Protein AF-A0A0B8PL21-F1 (afdb_monomer_lite)

Foldseek 3Di:
DKQWAKEFEQEAELDFLPDPLQFWWKWKWWAQAPVPGIDIDIDTHRPRDMDGTDIDDDVRQPPDQKTKTKGFGPSDDPDGPAIDIDIDGDPPSPFHKYKYWHFYPVDPPRVPRIDIAIDGDDDPDQDPQKAKEKEAAQDQFWKKKWKDQVNHTDPVQIDTGQHHRHIDDIRIHGLVGPGIWIWMQTPVRDIATEDDPCSNPSVQRYWYWYWHWRQDPNDIDTHIYIDGD

Radius of gyration: 18.49 Å; chains: 1; bounding box: 48×42×46 Å

Organism: NCBI:txid1481914

Sequence (229 aa):
MEVRYQVYNFVYQGTPVDDSSYSPLALTVSYQSPTMGKRTNRTYLPDYLYAKDGVISHAEVKDLSSVDYEVAFDIERDKPIHSGKTQVRFVNRKVSPLIFLVGDTTRIDAENSFNFFAVAKPDTTVVEGMNRFYFINTTEGNVGLEVAYSEVVQGNLTQSGVKPESLSKVLEVDRSQSEVEIRVKDSAGDTHTCNVGGIKDPSKSVWLLALVQKLESLQTVTRCQGYPL

Structure (mmCIF, N/CA/C/O backbone):
data_AF-A0A0B8PL21-F1
#
_entry.id   AF-A0A0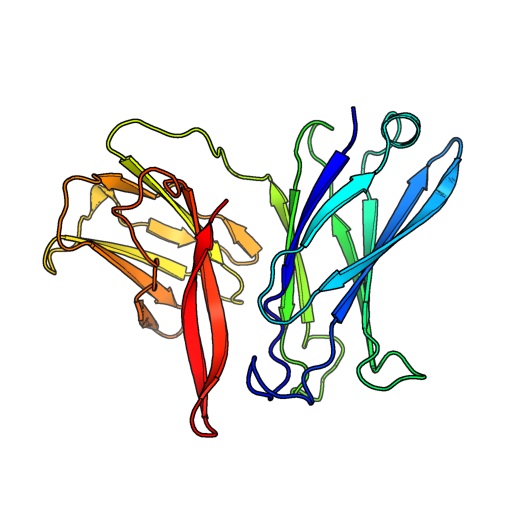B8PL21-F1
#
loop_
_atom_site.group_PDB
_atom_site.id
_atom_site.type_symbol
_atom_site.label_atom_id
_atom_site.label_alt_id
_atom_site.label_comp_id
_atom_site.label_asym_id
_atom_site.label_entity_id
_atom_site.label_seq_id
_atom_site.pdbx_PDB_ins_code
_atom_site.Cartn_x
_atom_site.Cartn_y
_atom_site.Cartn_z
_atom_site.occupancy
_atom_site.B_iso_or_equiv
_atom_site.auth_seq_id
_atom_site.auth_comp_id
_atom_site.auth_asym_id
_atom_site.auth_atom_id
_atom_site.pdbx_PDB_model_num
ATOM 1 N N . MET A 1 1 ? 24.194 14.076 2.837 1.00 50.53 1 MET A N 1
ATOM 2 C CA . MET A 1 1 ? 22.743 13.820 2.765 1.00 50.53 1 MET A CA 1
ATOM 3 C C . MET A 1 1 ? 22.446 12.781 1.690 1.00 50.53 1 MET A C 1
ATOM 5 O O . MET A 1 1 ? 22.473 13.080 0.503 1.00 50.53 1 MET A O 1
ATOM 9 N N . GLU A 1 2 ? 22.250 11.544 2.122 1.00 53.81 2 GLU A N 1
ATOM 10 C CA . GLU A 1 2 ? 21.768 10.444 1.281 1.00 53.81 2 GLU A CA 1
ATOM 11 C C . GLU A 1 2 ? 20.267 10.621 1.027 1.00 53.81 2 GLU A C 1
ATOM 13 O O . GLU A 1 2 ? 19.543 11.041 1.933 1.00 53.81 2 GLU A O 1
ATOM 18 N N . VAL A 1 3 ? 19.798 10.300 -0.179 1.00 57.09 3 VAL A N 1
ATOM 19 C CA . VAL A 1 3 ? 18.365 10.128 -0.444 1.00 57.09 3 VAL A CA 1
ATOM 20 C C . VAL A 1 3 ? 18.058 8.654 -0.248 1.00 57.09 3 VAL A C 1
ATOM 22 O O . VAL A 1 3 ? 18.590 7.799 -0.957 1.00 57.09 3 VAL A O 1
ATOM 25 N N . ARG A 1 4 ? 17.223 8.369 0.748 1.00 68.88 4 ARG A N 1
ATOM 26 C CA . ARG A 1 4 ? 16.731 7.023 1.037 1.00 68.88 4 ARG A CA 1
ATOM 27 C C . ARG A 1 4 ? 15.346 6.879 0.444 1.00 68.88 4 ARG A C 1
ATOM 29 O O . ARG A 1 4 ? 14.552 7.813 0.515 1.00 68.88 4 ARG A O 1
ATOM 36 N N . TYR A 1 5 ? 15.046 5.721 -0.113 1.00 70.88 5 TYR A N 1
ATOM 37 C CA . TYR A 1 5 ? 13.692 5.384 -0.530 1.00 70.88 5 TYR A CA 1
ATOM 38 C C . TYR A 1 5 ? 13.287 4.035 0.046 1.00 70.88 5 TYR A C 1
ATOM 40 O O . TYR A 1 5 ? 14.124 3.195 0.384 1.00 70.88 5 TYR A O 1
ATOM 48 N N . GLN A 1 6 ? 11.979 3.867 0.175 1.00 77.38 6 GLN A N 1
ATOM 49 C CA . GLN A 1 6 ? 11.343 2.661 0.677 1.00 77.38 6 GLN A CA 1
ATOM 50 C C . GLN A 1 6 ? 10.384 2.159 -0.393 1.00 77.38 6 GLN A C 1
ATOM 52 O O . GLN A 1 6 ? 9.591 2.938 -0.918 1.00 77.38 6 GLN A O 1
ATOM 57 N N . VAL A 1 7 ? 10.477 0.873 -0.721 1.00 77.31 7 VAL A N 1
ATOM 58 C CA . VAL A 1 7 ? 9.679 0.266 -1.790 1.00 77.31 7 VAL A CA 1
ATOM 59 C C . VAL A 1 7 ? 8.695 -0.726 -1.200 1.00 77.31 7 VAL A C 1
ATOM 61 O O . VAL A 1 7 ? 9.083 -1.552 -0.375 1.00 77.31 7 VAL A O 1
ATOM 64 N N . TYR A 1 8 ? 7.452 -0.654 -1.658 1.00 81.19 8 TYR A N 1
ATOM 65 C CA . TYR A 1 8 ? 6.387 -1.603 -1.377 1.00 81.19 8 TYR A CA 1
ATOM 66 C C . TYR A 1 8 ? 6.027 -2.361 -2.650 1.00 81.19 8 TYR A C 1
ATOM 68 O O . TYR A 1 8 ? 5.665 -1.753 -3.658 1.00 81.19 8 TYR A O 1
ATOM 76 N N . ASN A 1 9 ? 6.137 -3.686 -2.587 1.00 80.44 9 ASN A N 1
ATOM 77 C CA . ASN A 1 9 ? 5.724 -4.583 -3.653 1.00 80.44 9 ASN A CA 1
ATOM 78 C C . ASN A 1 9 ? 4.303 -5.099 -3.379 1.00 80.44 9 ASN A C 1
ATOM 80 O O . ASN A 1 9 ? 4.095 -5.834 -2.419 1.00 80.44 9 ASN A O 1
ATOM 84 N N . PHE A 1 10 ? 3.344 -4.714 -4.214 1.00 82.56 10 PHE A N 1
ATOM 85 C CA . PHE A 1 10 ? 1.951 -5.171 -4.198 1.00 82.56 10 PHE A CA 1
ATOM 86 C C . PHE A 1 10 ? 1.568 -5.831 -5.527 1.00 82.56 10 PHE A C 1
ATOM 88 O O . PHE A 1 10 ? 0.418 -5.756 -5.957 1.00 82.56 10 PHE A O 1
ATOM 95 N N . VAL A 1 11 ? 2.543 -6.436 -6.202 1.00 79.75 11 VAL A N 1
ATOM 96 C CA . VAL A 1 11 ? 2.315 -7.169 -7.443 1.00 79.75 11 VAL A CA 1
ATOM 97 C C . VAL A 1 11 ? 1.807 -8.563 -7.126 1.00 79.75 11 VAL A C 1
ATOM 99 O O . VAL A 1 11 ? 2.492 -9.353 -6.483 1.00 79.75 11 VAL A O 1
ATOM 102 N N . TYR A 1 12 ? 0.623 -8.876 -7.629 1.00 80.88 12 TYR A N 1
ATOM 103 C CA . TYR A 1 12 ? 0.083 -10.219 -7.597 1.00 80.88 12 TYR A CA 1
ATOM 104 C C . TYR A 1 12 ? 0.706 -11.062 -8.714 1.00 80.88 12 TYR A C 1
ATOM 106 O O . TYR A 1 12 ? 0.685 -10.664 -9.877 1.00 80.88 12 TYR A O 1
ATOM 114 N N . GLN A 1 13 ? 1.270 -12.220 -8.357 1.00 77.94 13 GLN A N 1
ATOM 115 C CA . GLN A 1 13 ? 1.920 -13.126 -9.315 1.00 77.94 13 GLN A CA 1
ATOM 116 C C . GLN A 1 13 ? 1.110 -14.390 -9.640 1.00 77.94 13 GLN A C 1
ATOM 118 O O . GLN A 1 13 ? 1.593 -15.282 -10.331 1.00 77.94 13 GLN A O 1
ATOM 123 N N . GLY A 1 14 ? -0.115 -14.513 -9.120 1.00 78.75 14 GLY A N 1
ATOM 124 C CA . GLY A 1 14 ? -0.905 -15.735 -9.297 1.00 78.75 14 GLY A CA 1
ATOM 125 C C . GLY A 1 14 ? -0.442 -16.924 -8.453 1.00 78.75 14 GLY A C 1
ATOM 126 O O . GLY A 1 14 ? -0.963 -18.020 -8.633 1.00 78.75 14 GLY A O 1
ATOM 127 N N . THR A 1 15 ? 0.501 -16.732 -7.528 1.00 75.69 15 THR A N 1
ATOM 128 C CA . THR A 1 15 ? 1.034 -17.786 -6.653 1.00 75.69 15 THR A CA 1
ATOM 129 C C . THR A 1 15 ? 0.905 -17.396 -5.177 1.00 75.69 15 THR A C 1
ATOM 131 O O . THR A 1 15 ? 0.878 -16.202 -4.863 1.00 75.69 15 THR A O 1
ATOM 134 N N . PRO A 1 16 ? 0.814 -18.366 -4.250 1.00 71.12 16 PRO A N 1
ATOM 135 C CA . PRO A 1 16 ? 0.922 -18.096 -2.819 1.00 71.12 16 PRO A CA 1
ATOM 136 C C . PRO A 1 16 ? 2.278 -17.475 -2.443 1.00 71.12 16 PRO A C 1
ATOM 138 O O . PRO A 1 16 ? 3.292 -17.733 -3.090 1.00 71.12 16 PRO A O 1
ATOM 141 N N . VAL A 1 17 ? 2.287 -16.680 -1.370 1.00 60.16 17 VAL A N 1
ATOM 142 C CA . VAL A 1 17 ? 3.469 -15.940 -0.866 1.00 60.16 17 VAL A CA 1
ATOM 143 C C . VAL A 1 17 ? 4.588 -16.866 -0.397 1.00 60.16 17 VAL A C 1
ATOM 145 O O . VAL A 1 17 ? 5.770 -16.539 -0.456 1.00 60.16 17 VAL A O 1
ATOM 148 N N . ASP A 1 18 ? 4.197 -18.021 0.122 1.00 63.34 18 ASP A N 1
ATOM 149 C CA . ASP A 1 18 ? 5.056 -19.081 0.628 1.00 63.34 18 ASP A CA 1
ATOM 150 C C . ASP A 1 18 ? 5.400 -20.129 -0.440 1.00 63.34 18 ASP A C 1
ATOM 152 O O . ASP A 1 18 ? 6.109 -21.094 -0.144 1.00 63.34 18 ASP A O 1
ATOM 156 N N . ASP A 1 19 ? 4.940 -19.941 -1.681 1.00 66.19 19 ASP A N 1
ATOM 157 C CA . ASP A 1 19 ? 5.245 -20.856 -2.770 1.00 66.19 19 ASP A CA 1
ATOM 158 C C . ASP A 1 19 ? 6.687 -20.673 -3.256 1.00 66.19 19 ASP A C 1
ATOM 160 O O . ASP A 1 19 ? 7.157 -19.575 -3.556 1.00 66.19 19 ASP A O 1
ATOM 164 N N . SER A 1 20 ? 7.389 -21.795 -3.388 1.00 64.88 20 SER A N 1
ATOM 165 C CA . SER A 1 20 ? 8.734 -21.872 -3.956 1.00 64.88 20 SER A CA 1
ATOM 166 C C . SER A 1 20 ? 8.848 -21.347 -5.393 1.00 64.88 20 SER A C 1
ATOM 168 O O . SER A 1 20 ? 9.955 -21.023 -5.826 1.00 64.88 20 SER A O 1
ATOM 170 N N . SER A 1 21 ? 7.738 -21.271 -6.135 1.00 64.81 21 SER A N 1
ATOM 171 C CA . SER A 1 21 ? 7.692 -20.698 -7.480 1.00 64.81 21 SER A CA 1
ATOM 172 C C . SER A 1 21 ? 7.612 -19.171 -7.486 1.00 64.81 21 SER A C 1
ATOM 174 O O . SER A 1 21 ? 7.748 -18.575 -8.556 1.00 64.81 21 SER A O 1
ATOM 176 N N . TYR A 1 22 ? 7.387 -18.529 -6.333 1.00 66.56 22 TYR A N 1
ATOM 177 C CA . TYR A 1 22 ? 7.349 -17.076 -6.255 1.00 66.56 22 TYR A CA 1
ATOM 178 C C . TYR A 1 22 ? 8.729 -16.503 -6.601 1.00 66.56 22 TYR A C 1
ATOM 180 O O . TYR A 1 22 ? 9.713 -16.691 -5.877 1.00 66.56 22 TYR A O 1
ATOM 188 N N . SER A 1 23 ? 8.806 -15.775 -7.715 1.00 67.81 23 SER A N 1
ATOM 189 C CA . SER A 1 23 ? 10.058 -15.182 -8.179 1.00 67.81 23 SER A CA 1
ATOM 190 C C . SER A 1 23 ? 10.213 -13.762 -7.622 1.00 67.81 23 SER A C 1
ATOM 192 O O . SER A 1 23 ? 9.308 -12.935 -7.776 1.00 67.81 23 SER A O 1
ATOM 194 N N . PRO A 1 24 ? 11.346 -13.430 -6.968 1.00 67.75 24 PRO A N 1
ATOM 195 C CA . PRO A 1 24 ? 11.597 -12.075 -6.491 1.00 67.75 24 PRO A CA 1
ATOM 196 C C . PRO A 1 24 ? 11.558 -11.062 -7.635 1.00 67.75 24 PRO A C 1
ATOM 198 O O . PRO A 1 24 ? 12.187 -11.261 -8.674 1.00 67.75 24 PRO A O 1
ATOM 201 N N . LEU A 1 25 ? 10.886 -9.932 -7.420 1.00 70.94 25 LEU A N 1
ATOM 202 C CA . LEU A 1 25 ? 10.878 -8.850 -8.399 1.00 70.94 25 LEU A CA 1
ATOM 203 C C . LEU A 1 25 ? 12.142 -8.013 -8.250 1.00 70.94 25 LEU A C 1
ATOM 205 O O . LEU A 1 25 ? 12.554 -7.671 -7.142 1.00 70.94 25 LEU A O 1
ATOM 209 N N . ALA A 1 26 ? 12.761 -7.647 -9.366 1.00 68.94 26 ALA A N 1
ATOM 210 C CA . ALA A 1 26 ? 13.851 -6.688 -9.351 1.00 68.94 26 ALA A CA 1
ATOM 211 C C . ALA A 1 26 ? 13.302 -5.273 -9.565 1.00 68.94 26 ALA A C 1
ATOM 213 O O . ALA A 1 26 ? 12.624 -4.978 -10.545 1.00 68.94 26 ALA A O 1
ATOM 214 N N . LEU A 1 27 ? 13.637 -4.367 -8.656 1.00 69.12 27 LEU A N 1
ATOM 215 C CA . LEU A 1 27 ? 13.507 -2.940 -8.891 1.00 69.12 27 LEU A CA 1
ATOM 216 C C . LEU A 1 27 ? 14.856 -2.402 -9.340 1.00 69.12 27 LEU A C 1
ATOM 218 O O . LEU A 1 27 ? 15.854 -2.545 -8.631 1.00 69.12 27 LEU A O 1
ATOM 222 N N . THR A 1 28 ? 14.871 -1.727 -10.483 1.00 67.38 28 THR A N 1
ATOM 223 C CA . THR A 1 28 ? 16.021 -0.939 -10.904 1.00 67.38 28 THR A CA 1
ATOM 224 C C . THR A 1 28 ? 15.687 0.549 -10.767 1.00 67.38 28 THR A C 1
ATOM 226 O O . THR A 1 28 ? 14.613 1.033 -11.105 1.00 67.38 28 THR A O 1
ATOM 229 N N . VAL A 1 29 ? 16.602 1.316 -10.194 1.00 65.62 29 VAL A N 1
ATOM 230 C CA . VAL A 1 29 ? 16.463 2.763 -10.044 1.00 65.62 29 VAL A CA 1
ATOM 231 C C . VAL A 1 29 ? 17.605 3.395 -10.799 1.00 65.62 29 VAL A C 1
ATOM 233 O O . VAL A 1 29 ? 18.764 3.174 -10.452 1.00 65.62 29 VAL A O 1
ATOM 236 N N . SER A 1 30 ? 17.285 4.164 -11.837 1.00 63.62 30 SER A N 1
ATOM 237 C CA . SER A 1 30 ? 18.282 4.909 -12.594 1.00 63.62 30 SER A CA 1
ATOM 238 C C . SER A 1 30 ? 18.122 6.406 -12.356 1.00 63.62 30 SER A C 1
ATOM 240 O O . SER A 1 30 ? 17.021 6.904 -12.220 1.00 63.62 30 SER A O 1
ATOM 242 N N . TYR A 1 31 ? 19.202 7.172 -12.322 1.00 62.38 31 TYR A N 1
ATOM 243 C CA . TYR A 1 31 ? 19.104 8.633 -12.394 1.00 62.38 31 TYR A CA 1
ATOM 244 C C . TYR A 1 31 ? 20.242 9.192 -13.223 1.00 62.38 31 TYR A C 1
ATOM 246 O O . TYR A 1 31 ? 21.327 8.612 -13.303 1.00 62.38 31 TYR A O 1
ATOM 254 N N . GLN A 1 32 ? 19.982 10.343 -13.831 1.00 60.19 32 GLN A N 1
ATOM 255 C CA . GLN A 1 32 ? 20.966 11.088 -14.592 1.00 60.19 32 GLN A CA 1
ATOM 256 C C . GLN A 1 32 ? 21.470 12.261 -13.750 1.00 60.19 32 GLN A C 1
ATOM 258 O O . GLN A 1 32 ? 20.712 13.175 -13.437 1.00 60.19 32 GLN A O 1
ATOM 263 N N . SER A 1 33 ? 22.756 12.251 -13.402 1.00 56.81 33 SER A N 1
ATOM 264 C CA . SER A 1 33 ? 23.432 13.409 -12.813 1.00 56.81 33 SER A CA 1
ATOM 265 C C . SER A 1 33 ? 24.152 14.211 -13.910 1.00 56.81 33 SER A C 1
ATOM 267 O O . SER A 1 33 ? 24.860 13.604 -14.721 1.00 56.81 33 SER A O 1
ATOM 269 N N . PRO A 1 34 ? 24.049 15.555 -13.940 1.00 53.84 34 PRO A N 1
ATOM 270 C CA . PRO A 1 34 ? 24.806 16.392 -14.876 1.00 53.84 34 PRO A CA 1
ATOM 271 C C . PRO A 1 34 ? 26.325 16.263 -14.718 1.00 53.84 34 PRO A C 1
ATOM 273 O O . PRO A 1 34 ? 27.063 16.459 -15.676 1.00 53.84 34 PRO A O 1
ATOM 276 N N . THR A 1 35 ? 26.793 15.931 -13.512 1.00 55.97 35 THR A N 1
ATOM 277 C CA . THR A 1 35 ? 28.220 15.859 -13.168 1.00 55.97 35 THR A CA 1
ATOM 278 C C . THR A 1 35 ? 28.773 14.436 -13.179 1.00 55.97 35 THR A C 1
ATOM 280 O O . THR A 1 35 ? 29.969 14.251 -13.386 1.00 55.97 35 THR A O 1
ATOM 283 N N . MET A 1 36 ? 27.928 13.421 -12.976 1.00 58.25 36 MET A N 1
ATOM 284 C CA . MET A 1 36 ? 28.362 12.023 -12.826 1.00 58.25 36 MET A CA 1
ATOM 285 C C . MET A 1 36 ? 27.810 11.059 -13.884 1.00 58.25 36 MET A C 1
ATOM 287 O O . MET A 1 36 ? 28.161 9.878 -13.853 1.00 58.25 36 MET A O 1
ATOM 291 N N . GLY A 1 37 ? 26.968 11.528 -14.808 1.00 63.88 37 GLY A N 1
ATOM 292 C CA . GLY A 1 37 ? 26.330 10.683 -15.818 1.00 63.88 37 GLY A CA 1
ATOM 293 C C . GLY A 1 37 ? 25.196 9.814 -15.257 1.00 63.88 37 GLY A C 1
ATOM 294 O O . GLY A 1 37 ? 24.665 10.085 -14.176 1.00 63.88 37 GLY A O 1
ATOM 295 N N . LYS A 1 38 ? 24.805 8.772 -16.008 1.00 68.62 38 LYS A N 1
ATOM 296 C CA . LYS A 1 38 ? 23.755 7.822 -15.604 1.00 68.62 38 LYS A CA 1
ATOM 297 C C . LYS A 1 38 ? 24.275 6.901 -14.501 1.00 68.62 38 LYS A C 1
ATOM 299 O O . LYS A 1 38 ? 25.334 6.291 -14.643 1.00 68.62 38 LYS A O 1
ATOM 304 N N . ARG A 1 39 ? 23.507 6.756 -13.426 1.00 65.19 39 ARG A N 1
ATOM 305 C CA . ARG A 1 39 ? 23.736 5.784 -12.351 1.00 65.19 39 ARG A CA 1
ATOM 306 C C . ARG A 1 39 ? 22.538 4.860 -12.242 1.00 65.19 39 ARG A C 1
ATOM 308 O O . ARG A 1 39 ? 21.421 5.279 -12.529 1.00 65.19 39 ARG A O 1
ATOM 315 N N . THR A 1 40 ? 22.789 3.626 -11.821 1.00 67.62 40 THR A N 1
ATOM 316 C CA . THR A 1 40 ? 21.775 2.580 -11.712 1.00 67.62 40 THR A CA 1
ATOM 317 C C . THR A 1 40 ? 22.008 1.775 -10.437 1.00 67.62 40 THR A C 1
ATOM 319 O O . THR A 1 40 ? 23.124 1.325 -10.187 1.00 67.62 40 THR A O 1
ATOM 322 N N . ASN A 1 41 ? 20.961 1.602 -9.635 1.00 67.00 41 ASN A N 1
ATOM 323 C CA . ASN A 1 41 ? 20.938 0.758 -8.444 1.00 67.00 41 ASN A CA 1
ATOM 324 C C . ASN A 1 41 ? 19.863 -0.325 -8.632 1.00 67.00 41 ASN A C 1
ATOM 326 O O . ASN A 1 41 ? 18.795 -0.025 -9.159 1.00 67.00 41 ASN A O 1
ATOM 330 N N . ARG A 1 42 ? 20.139 -1.572 -8.238 1.00 69.62 42 ARG A N 1
ATOM 331 C CA . ARG A 1 42 ? 19.205 -2.702 -8.355 1.00 69.62 42 ARG A CA 1
ATOM 332 C C . ARG A 1 42 ? 18.923 -3.263 -6.965 1.00 69.62 42 ARG A C 1
ATOM 334 O O . ARG A 1 42 ? 19.848 -3.545 -6.209 1.00 69.62 42 ARG A O 1
ATOM 341 N N . THR A 1 43 ? 17.651 -3.440 -6.632 1.00 68.94 43 THR A N 1
ATOM 342 C CA . THR A 1 43 ? 17.180 -4.008 -5.363 1.00 68.94 43 THR A CA 1
ATOM 343 C C . THR A 1 43 ? 16.197 -5.134 -5.654 1.00 68.94 43 THR A C 1
ATOM 345 O O . THR A 1 43 ? 15.335 -4.988 -6.515 1.00 68.94 43 THR A O 1
ATOM 348 N N . TYR A 1 44 ? 16.321 -6.259 -4.952 1.00 69.56 44 TYR A N 1
ATOM 349 C CA . TYR A 1 44 ? 15.387 -7.379 -5.075 1.00 69.56 44 TYR A CA 1
ATOM 350 C C . TYR A 1 44 ? 14.295 -7.272 -4.010 1.00 69.56 44 TYR A C 1
ATOM 352 O O . TYR A 1 44 ? 14.587 -7.039 -2.836 1.00 69.56 44 TYR A O 1
ATOM 360 N N . LEU A 1 45 ? 13.048 -7.433 -4.436 1.00 69.75 45 LEU A N 1
ATOM 361 C CA . LEU A 1 45 ? 11.841 -7.348 -3.628 1.00 69.75 45 LEU A CA 1
ATOM 362 C C . LEU A 1 45 ? 11.233 -8.756 -3.517 1.00 69.75 45 LEU A C 1
ATOM 364 O O . LEU A 1 45 ? 10.648 -9.243 -4.491 1.00 69.75 45 LEU A O 1
ATOM 368 N N . PRO A 1 46 ? 11.373 -9.440 -2.368 1.00 60.19 46 PRO A N 1
ATOM 369 C CA . PRO A 1 46 ? 10.581 -10.635 -2.100 1.00 60.19 46 PRO A CA 1
ATOM 370 C C . PRO A 1 46 ? 9.085 -10.282 -1.971 1.00 60.19 46 PRO A C 1
ATOM 372 O O . PRO A 1 46 ? 8.710 -9.105 -1.946 1.00 60.19 46 PRO A O 1
ATOM 375 N N . ASP A 1 47 ? 8.217 -11.294 -1.945 1.00 60.06 47 ASP A N 1
ATOM 376 C CA . ASP A 1 47 ? 6.764 -11.094 -2.002 1.00 60.06 47 ASP A CA 1
ATOM 377 C C . ASP A 1 47 ? 6.189 -10.270 -0.844 1.00 60.06 47 ASP A C 1
ATOM 379 O O . ASP A 1 47 ? 6.568 -10.475 0.310 1.00 60.06 47 ASP A O 1
ATOM 383 N N . TYR A 1 48 ? 5.277 -9.341 -1.159 1.00 53.28 48 TYR A N 1
ATOM 384 C CA . TYR A 1 48 ? 4.640 -8.366 -0.257 1.00 53.28 48 TYR A CA 1
ATOM 385 C C . TYR A 1 48 ? 5.598 -7.709 0.753 1.00 53.28 48 TYR A C 1
ATOM 387 O O . TYR A 1 48 ? 5.172 -7.199 1.795 1.00 53.28 48 TYR A O 1
ATOM 395 N N . LEU A 1 49 ? 6.900 -7.737 0.462 1.00 48.91 49 LEU A N 1
ATOM 396 C CA . LEU A 1 49 ? 7.967 -7.381 1.376 1.00 48.91 49 LEU A CA 1
ATOM 397 C C . LEU A 1 49 ? 8.508 -6.009 1.006 1.00 48.91 49 LEU A C 1
ATOM 399 O O . LEU A 1 49 ? 8.753 -5.665 -0.151 1.00 48.91 49 LEU A O 1
ATOM 403 N N . TYR A 1 50 ? 8.694 -5.219 2.050 1.00 49.62 50 TYR A N 1
ATOM 404 C CA . TYR A 1 50 ? 9.325 -3.922 1.979 1.00 49.62 50 TYR A CA 1
ATOM 405 C C . TYR A 1 50 ? 10.845 -4.095 1.900 1.00 49.62 50 TYR A C 1
ATOM 407 O O . TYR A 1 50 ? 11.446 -4.745 2.757 1.00 49.62 50 TYR A O 1
ATOM 415 N N . ALA A 1 51 ? 11.480 -3.466 0.910 1.00 46.53 51 ALA A N 1
ATOM 416 C CA . ALA A 1 51 ? 12.925 -3.272 0.927 1.00 46.53 51 ALA A CA 1
ATOM 417 C C . ALA A 1 51 ? 13.266 -1.949 1.617 1.00 46.53 51 ALA A C 1
ATOM 419 O O . ALA A 1 51 ? 12.960 -0.861 1.112 1.00 46.53 51 ALA A O 1
ATOM 420 N N . LYS A 1 52 ? 13.901 -2.066 2.787 1.00 46.22 52 LYS A N 1
ATOM 421 C CA . LYS A 1 52 ? 14.463 -0.952 3.549 1.00 46.22 52 LYS A CA 1
ATOM 422 C C . LYS A 1 52 ? 15.779 -0.507 2.926 1.00 46.22 52 LYS A C 1
ATOM 424 O O . LYS A 1 52 ? 16.688 -1.313 2.784 1.00 46.22 52 LYS A O 1
ATOM 429 N N . ASP A 1 53 ? 15.867 0.788 2.632 1.00 52.38 53 ASP A N 1
ATOM 430 C CA . ASP A 1 53 ? 17.108 1.512 2.345 1.00 52.38 53 ASP A CA 1
ATOM 431 C C . ASP A 1 53 ? 17.787 1.204 0.997 1.00 52.38 53 ASP A C 1
ATOM 433 O O . ASP A 1 53 ? 18.965 0.853 0.929 1.00 52.38 53 ASP A O 1
ATOM 437 N N . GLY A 1 54 ? 17.097 1.488 -0.109 1.00 52.06 54 GLY A N 1
ATOM 438 C CA . GLY A 1 54 ? 17.826 1.876 -1.314 1.00 52.06 54 GLY A CA 1
ATOM 439 C C . GLY A 1 54 ? 18.515 3.229 -1.085 1.00 52.06 54 GLY A C 1
ATOM 440 O O . GLY A 1 54 ? 17.863 4.195 -0.679 1.00 52.06 54 GLY A O 1
ATOM 441 N N . VAL A 1 55 ? 19.832 3.307 -1.302 1.00 48.03 55 VAL A N 1
ATOM 442 C CA . VAL A 1 55 ? 20.637 4.520 -1.060 1.00 48.03 55 VAL A CA 1
ATOM 443 C C . VAL A 1 55 ? 21.037 5.171 -2.387 1.00 48.03 55 VAL A C 1
ATOM 445 O O . VAL A 1 55 ? 21.613 4.514 -3.255 1.00 48.03 55 VAL A O 1
ATOM 448 N N . ILE A 1 56 ? 20.763 6.473 -2.524 1.00 54.66 56 ILE A N 1
ATOM 449 C CA . ILE A 1 56 ? 21.383 7.369 -3.515 1.00 54.66 56 ILE A CA 1
ATOM 450 C C . ILE A 1 56 ? 22.277 8.349 -2.738 1.00 54.66 56 ILE A C 1
ATOM 452 O O . ILE A 1 56 ? 21.811 9.025 -1.814 1.00 54.66 56 ILE A O 1
ATOM 456 N N . SER A 1 57 ? 23.574 8.399 -3.045 1.00 45.69 57 SER A N 1
ATOM 457 C CA . SER A 1 57 ? 24.571 9.067 -2.200 1.00 45.69 57 SER A CA 1
ATOM 458 C C . SER A 1 57 ? 24.657 10.583 -2.448 1.00 45.69 57 SER A C 1
ATOM 460 O O . SER A 1 57 ? 24.270 11.112 -3.484 1.00 45.69 57 SER A O 1
ATOM 462 N N . HIS A 1 58 ? 25.173 11.334 -1.470 1.00 41.72 58 HIS A N 1
ATOM 463 C CA . HIS A 1 58 ? 25.084 12.802 -1.436 1.00 41.72 58 HIS A CA 1
ATOM 464 C C . HIS A 1 58 ? 25.813 13.557 -2.559 1.00 41.72 58 HIS A C 1
ATOM 466 O O . HIS A 1 58 ? 25.405 14.671 -2.894 1.00 41.72 58 HIS A O 1
ATOM 472 N N . ALA A 1 59 ? 26.876 12.982 -3.132 1.00 48.09 59 ALA A N 1
ATOM 473 C CA . ALA A 1 59 ? 27.598 13.593 -4.253 1.00 48.09 59 ALA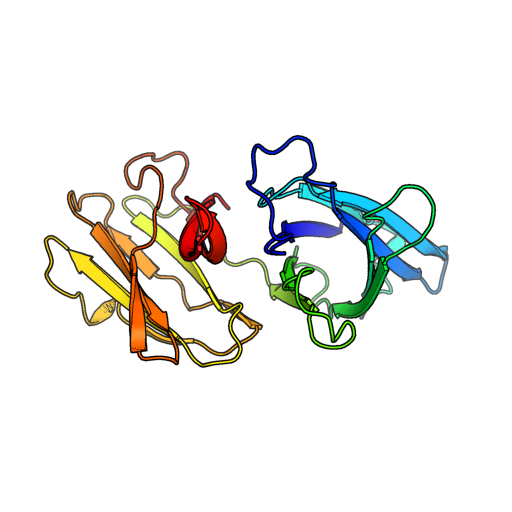 A CA 1
ATOM 474 C C . ALA A 1 59 ? 26.711 13.734 -5.508 1.00 48.09 59 ALA A C 1
ATOM 476 O O . ALA A 1 59 ? 27.028 14.495 -6.415 1.00 48.09 59 ALA A O 1
ATOM 477 N N . GLU A 1 60 ? 25.569 13.045 -5.522 1.00 50.72 60 GLU A N 1
ATOM 478 C CA . GLU A 1 60 ? 24.742 12.790 -6.697 1.00 50.72 60 GLU A CA 1
ATOM 479 C C . GLU A 1 60 ? 23.441 13.613 -6.704 1.00 50.72 60 GLU A C 1
ATOM 481 O O . GLU A 1 60 ? 22.768 13.697 -7.724 1.00 50.72 60 GLU A O 1
ATOM 486 N N . VAL A 1 61 ? 23.092 14.247 -5.575 1.00 45.06 61 VAL A N 1
ATOM 487 C CA . VAL A 1 61 ? 21.743 14.789 -5.296 1.00 45.06 61 VAL A CA 1
ATOM 488 C C . VAL A 1 61 ? 21.628 16.305 -5.508 1.00 45.06 61 VAL A C 1
ATOM 490 O O . VAL A 1 61 ? 20.520 16.829 -5.635 1.00 45.06 61 VAL A O 1
ATOM 493 N N . LYS A 1 62 ? 22.745 17.047 -5.569 1.00 44.75 62 LYS A N 1
ATOM 494 C CA . LYS A 1 62 ? 22.717 18.525 -5.660 1.00 44.75 62 LYS A CA 1
ATOM 495 C C . LYS A 1 62 ? 22.017 19.064 -6.918 1.00 44.75 62 LYS A C 1
ATOM 497 O O . LYS A 1 62 ? 21.507 20.186 -6.863 1.00 44.75 62 LYS A O 1
ATOM 502 N N . ASP A 1 63 ? 21.896 18.248 -7.963 1.00 49.25 63 ASP A N 1
ATOM 503 C CA . ASP A 1 63 ? 21.356 18.644 -9.267 1.00 49.25 63 ASP A CA 1
ATOM 504 C C . ASP A 1 63 ? 20.083 17.881 -9.686 1.00 49.25 63 ASP A C 1
ATOM 506 O O . ASP A 1 63 ? 19.552 18.120 -10.768 1.00 49.25 63 ASP A O 1
ATOM 510 N N . LEU A 1 64 ? 19.545 16.992 -8.842 1.00 49.88 64 LEU A N 1
ATOM 511 C CA . LEU A 1 64 ? 18.366 16.189 -9.190 1.00 49.88 64 LEU A CA 1
ATOM 512 C C . LEU A 1 64 ? 17.066 16.954 -8.878 1.00 49.88 64 LEU A C 1
ATOM 514 O O . LEU A 1 64 ? 16.745 17.228 -7.719 1.00 49.88 64 LEU A O 1
ATOM 518 N N . SER A 1 65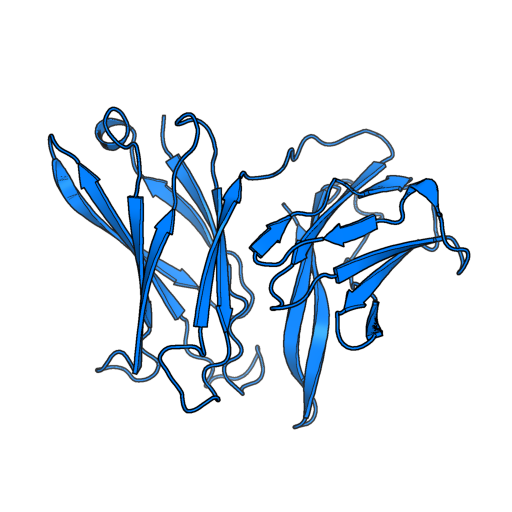 ? 16.312 17.317 -9.920 1.00 48.88 65 SER A N 1
ATOM 519 C CA . SER A 1 65 ? 14.912 17.780 -9.834 1.00 48.88 65 SER A CA 1
ATOM 520 C C . SER A 1 65 ? 13.904 16.639 -10.045 1.00 48.88 65 SER A C 1
ATOM 522 O O . SER A 1 65 ? 12.753 16.736 -9.623 1.00 48.88 65 SER A O 1
ATOM 524 N N . SER A 1 66 ? 14.341 15.546 -10.675 1.00 50.81 66 SER A N 1
ATOM 525 C CA . SER A 1 66 ? 13.563 14.337 -10.958 1.00 50.81 66 SER A CA 1
ATOM 526 C C . SER A 1 66 ? 14.503 13.139 -11.116 1.00 50.81 66 SER A C 1
ATOM 528 O O . SER A 1 66 ? 15.681 13.317 -11.427 1.00 50.81 66 SER A O 1
ATOM 530 N N . VAL A 1 67 ? 13.994 11.937 -10.857 1.00 54.12 67 VAL A N 1
ATOM 531 C CA . VAL A 1 67 ? 14.700 10.667 -11.063 1.00 54.12 67 VAL A CA 1
ATOM 532 C C . VAL A 1 67 ? 13.774 9.746 -11.854 1.00 54.12 67 VAL A C 1
ATOM 534 O O . VAL A 1 67 ? 12.592 9.625 -11.520 1.00 54.12 67 VAL A O 1
ATOM 537 N N . ASP A 1 68 ? 14.309 9.115 -12.899 1.00 52.09 68 ASP A N 1
ATOM 538 C CA . ASP A 1 68 ? 13.584 8.164 -13.745 1.00 52.09 68 ASP A CA 1
ATOM 539 C C . ASP A 1 68 ? 1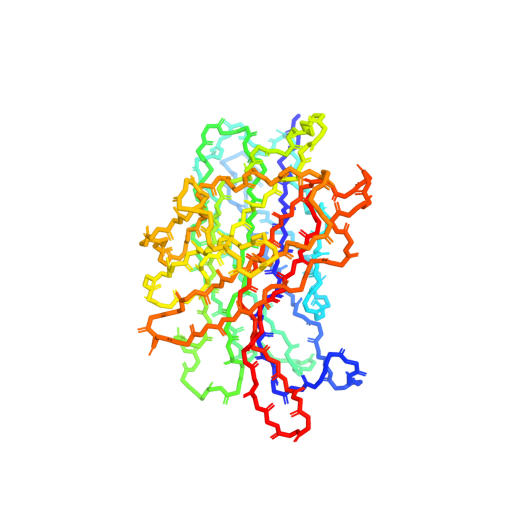3.696 6.747 -13.162 1.00 52.09 68 ASP A C 1
ATOM 541 O O . ASP A 1 68 ? 14.733 6.090 -13.233 1.00 52.09 68 ASP A O 1
ATOM 545 N N . TYR A 1 69 ? 12.613 6.232 -12.599 1.00 49.47 69 TYR A N 1
ATOM 546 C CA . TYR A 1 69 ? 12.569 4.867 -12.089 1.00 49.47 69 TYR A CA 1
ATOM 547 C C . TYR A 1 69 ? 12.247 3.910 -13.235 1.00 49.47 69 TYR A C 1
ATOM 549 O O . TYR A 1 69 ? 11.292 4.122 -13.982 1.00 49.47 69 TYR A O 1
ATOM 557 N N . GLU A 1 70 ? 13.046 2.854 -13.371 1.00 54.06 70 GLU A N 1
ATOM 558 C CA . GLU A 1 70 ? 12.870 1.819 -14.390 1.00 54.06 70 GLU A CA 1
ATOM 559 C C . GLU A 1 70 ? 12.721 0.470 -13.694 1.00 54.06 70 GLU A C 1
ATOM 561 O O . GLU A 1 70 ? 13.699 -0.146 -13.277 1.00 54.06 70 GLU A O 1
ATOM 566 N N . VAL A 1 71 ? 11.490 -0.005 -13.557 1.00 51.75 71 VAL A N 1
ATOM 567 C CA . VAL A 1 71 ? 11.231 -1.315 -12.960 1.00 51.75 71 VAL A CA 1
ATOM 568 C C . VAL A 1 71 ? 11.355 -2.370 -14.055 1.00 51.75 71 VAL A C 1
ATOM 570 O O . VAL A 1 71 ? 10.706 -2.265 -15.094 1.00 51.75 71 VAL A O 1
ATOM 573 N N . ALA A 1 72 ? 12.186 -3.386 -13.834 1.00 50.72 72 ALA A N 1
ATOM 574 C CA . ALA A 1 72 ? 12.381 -4.488 -14.772 1.00 50.72 72 ALA A CA 1
ATOM 575 C C . ALA A 1 72 ? 12.442 -5.797 -13.990 1.00 50.72 72 ALA A C 1
ATOM 577 O O . ALA A 1 72 ? 13.253 -5.914 -13.071 1.00 50.72 72 ALA A O 1
ATOM 578 N N . PHE A 1 73 ? 11.610 -6.771 -14.353 1.00 51.88 73 PHE A N 1
ATOM 579 C CA . PHE A 1 73 ? 11.506 -8.036 -13.634 1.00 51.88 73 PHE A CA 1
ATOM 580 C C . PHE A 1 73 ? 11.778 -9.242 -14.529 1.00 51.88 73 PHE A C 1
ATOM 582 O O . PHE A 1 73 ? 11.309 -9.319 -15.663 1.00 51.88 73 PHE A O 1
ATOM 589 N N . ASP A 1 74 ? 12.506 -10.201 -13.960 1.00 50.25 74 ASP A N 1
ATOM 590 C CA . ASP A 1 74 ? 12.870 -11.470 -14.580 1.00 50.25 74 ASP A CA 1
ATOM 591 C C . ASP A 1 74 ? 12.075 -12.574 -13.862 1.00 50.25 74 ASP A C 1
ATOM 593 O O . ASP A 1 74 ? 12.437 -12.975 -12.758 1.00 50.25 74 ASP A O 1
ATOM 597 N N . ILE A 1 75 ? 10.955 -13.020 -14.439 1.00 45.03 75 ILE A N 1
ATOM 598 C CA . ILE A 1 75 ? 10.158 -14.138 -13.883 1.00 45.03 75 ILE A CA 1
ATOM 599 C C . ILE A 1 75 ? 10.721 -15.490 -14.371 1.00 45.03 75 ILE A C 1
ATOM 601 O O . ILE A 1 75 ? 10.553 -16.512 -13.716 1.00 45.03 75 ILE A O 1
ATOM 605 N N . GLU A 1 76 ? 11.510 -15.490 -15.451 1.00 43.41 76 GLU A N 1
ATOM 606 C CA . GLU A 1 76 ? 12.331 -16.625 -15.876 1.00 43.41 76 GLU A CA 1
ATOM 607 C C . GLU A 1 76 ? 13.743 -16.145 -16.224 1.00 43.41 76 GLU A C 1
ATOM 609 O O . GLU A 1 76 ? 13.925 -15.078 -16.809 1.00 43.41 76 GLU A O 1
ATOM 614 N N . ARG A 1 77 ? 14.746 -16.943 -15.843 1.00 47.22 77 ARG A N 1
ATOM 615 C CA . ARG A 1 77 ? 16.160 -16.569 -15.652 1.00 47.22 77 ARG A CA 1
ATOM 616 C C . ARG A 1 77 ? 16.907 -15.887 -16.808 1.00 47.22 77 ARG A C 1
ATOM 618 O O . ARG A 1 77 ? 18.055 -15.537 -16.579 1.00 47.22 77 ARG A O 1
ATOM 625 N N . ASP A 1 78 ? 16.320 -15.649 -17.979 1.00 44.72 78 ASP A N 1
ATOM 626 C CA . ASP A 1 78 ? 17.048 -15.072 -19.120 1.00 44.72 78 ASP A CA 1
ATOM 627 C C . ASP A 1 78 ? 16.264 -14.068 -19.995 1.00 44.72 78 ASP A C 1
ATOM 629 O O . ASP A 1 78 ? 16.824 -13.586 -20.984 1.00 44.72 78 ASP A O 1
ATOM 633 N N . LYS A 1 79 ? 15.012 -13.692 -19.667 1.00 40.59 79 LYS A N 1
ATOM 634 C CA . LYS A 1 79 ? 14.312 -12.577 -20.351 1.00 40.59 79 LYS A CA 1
ATOM 635 C C . LYS A 1 79 ? 13.357 -11.810 -19.421 1.00 40.59 79 LYS A C 1
ATOM 637 O O . LYS A 1 79 ? 12.518 -12.447 -18.783 1.00 40.59 79 LYS A O 1
ATOM 642 N N . PRO A 1 80 ? 13.395 -10.461 -19.412 1.00 46.78 80 PRO A N 1
ATOM 643 C CA . PRO A 1 80 ? 12.410 -9.676 -18.684 1.00 46.78 80 PRO A CA 1
ATOM 644 C C . PRO A 1 80 ? 11.040 -9.859 -19.340 1.00 46.78 80 PRO A C 1
ATOM 646 O O . PRO A 1 80 ? 10.881 -9.567 -20.527 1.00 46.78 80 PRO A O 1
ATOM 649 N N . ILE A 1 81 ? 10.066 -10.376 -18.586 1.00 47.06 81 ILE A N 1
ATOM 650 C CA . ILE A 1 81 ? 8.719 -10.633 -19.120 1.00 47.06 81 ILE A CA 1
ATOM 651 C C . ILE A 1 81 ? 7.988 -9.299 -19.318 1.00 47.06 81 ILE A C 1
ATOM 653 O O . ILE A 1 81 ? 7.388 -9.105 -20.373 1.00 47.06 81 ILE A O 1
ATOM 657 N N . HIS A 1 82 ? 8.149 -8.333 -18.399 1.00 53.28 82 HIS A N 1
ATOM 658 C CA . HIS A 1 82 ? 7.771 -6.936 -18.633 1.00 53.28 82 HIS A CA 1
ATOM 659 C C . HIS A 1 82 ? 8.729 -5.933 -17.961 1.00 53.28 82 HIS A C 1
ATOM 661 O O . HIS A 1 82 ? 9.474 -6.247 -17.029 1.00 53.28 82 HIS A O 1
ATOM 667 N N . SER A 1 83 ? 8.724 -4.697 -18.466 1.00 49.03 83 SER A N 1
ATOM 668 C CA . SER A 1 83 ? 9.426 -3.554 -17.871 1.00 49.03 83 SER A CA 1
ATOM 669 C C . SER A 1 83 ? 8.567 -2.292 -17.984 1.00 49.03 83 SER A C 1
ATOM 671 O O . SER A 1 83 ? 7.832 -2.136 -18.956 1.00 49.03 83 SER A O 1
ATOM 673 N N . GLY A 1 84 ? 8.652 -1.403 -16.993 1.00 49.78 84 GLY A N 1
ATOM 674 C CA . GLY A 1 84 ? 7.908 -0.138 -16.931 1.00 49.78 84 GLY A CA 1
ATOM 675 C C . GLY A 1 84 ? 8.799 1.029 -16.485 1.00 49.78 84 GLY A C 1
ATOM 676 O O . GLY A 1 84 ? 9.755 0.831 -15.732 1.00 49.78 84 GLY A O 1
ATOM 677 N N . LYS A 1 85 ? 8.516 2.257 -16.958 1.00 51.59 85 LYS A N 1
ATOM 678 C CA . LYS A 1 85 ? 9.268 3.498 -16.621 1.00 51.59 85 LYS A CA 1
ATOM 679 C C . LYS A 1 85 ? 8.382 4.663 -16.144 1.00 51.59 85 LYS A C 1
ATOM 681 O O . LYS A 1 85 ? 7.474 5.054 -16.865 1.00 51.59 85 LYS A O 1
ATOM 686 N N . THR A 1 86 ? 8.618 5.182 -14.934 1.00 50.66 86 THR A N 1
ATOM 687 C CA . THR A 1 86 ? 7.908 6.339 -14.343 1.00 50.66 86 THR A CA 1
ATOM 688 C C . THR A 1 86 ? 8.932 7.300 -13.823 1.00 50.66 86 THR A C 1
ATOM 690 O O . THR A 1 86 ? 9.990 6.937 -13.309 1.00 50.66 86 THR A O 1
ATOM 693 N N . GLN A 1 87 ? 8.543 8.559 -13.854 1.00 50.97 87 GLN A N 1
ATOM 694 C CA . GLN A 1 87 ? 9.240 9.598 -13.137 1.00 50.97 87 GLN A CA 1
ATOM 695 C C . GLN A 1 87 ? 8.716 9.702 -11.717 1.00 50.97 87 GLN A C 1
ATOM 697 O O . GLN A 1 87 ? 7.535 9.965 -11.503 1.00 50.97 87 GLN A O 1
ATOM 702 N N . VAL A 1 88 ? 9.617 9.610 -10.743 1.00 52.97 88 VAL A N 1
ATOM 703 C CA . VAL A 1 88 ? 9.324 10.098 -9.396 1.00 52.97 88 VAL A CA 1
ATOM 704 C C . VAL A 1 88 ? 9.947 11.479 -9.275 1.00 52.97 88 VAL A C 1
ATOM 706 O O . VAL A 1 88 ? 11.163 11.677 -9.387 1.00 52.97 88 VAL A O 1
ATOM 709 N N . ARG A 1 89 ? 9.087 12.473 -9.061 1.00 50.00 89 ARG A N 1
ATOM 710 C CA . ARG A 1 89 ? 9.510 13.852 -8.828 1.00 50.00 89 ARG A CA 1
ATOM 711 C C . ARG A 1 89 ? 9.769 14.052 -7.343 1.00 50.00 89 ARG A C 1
ATOM 713 O O . ARG A 1 89 ? 8.863 13.954 -6.520 1.00 50.00 89 ARG A O 1
ATOM 720 N N . PHE A 1 90 ? 11.011 14.374 -7.003 1.00 48.53 90 PHE A N 1
ATOM 721 C CA . PHE A 1 90 ? 11.394 14.705 -5.637 1.00 48.53 90 PHE A CA 1
ATOM 722 C C . PHE A 1 90 ? 11.068 16.168 -5.347 1.00 48.53 90 PHE A C 1
ATOM 724 O O . PHE A 1 90 ? 11.806 17.075 -5.731 1.00 48.53 90 PHE A O 1
ATOM 731 N N . VAL A 1 91 ? 9.973 16.415 -4.631 1.00 41.72 91 VAL A N 1
ATOM 732 C CA . VAL A 1 91 ? 9.651 17.766 -4.163 1.00 41.72 91 VAL A CA 1
ATOM 733 C C . VAL A 1 91 ? 10.569 18.112 -2.982 1.00 41.72 91 VAL A C 1
ATOM 735 O O . VAL A 1 91 ? 10.627 17.400 -1.981 1.00 41.72 91 VAL A O 1
ATOM 738 N N . ASN A 1 92 ? 11.310 19.216 -3.099 1.00 43.84 92 ASN A N 1
ATOM 739 C CA . ASN A 1 92 ? 12.129 19.832 -2.042 1.00 43.84 92 ASN A CA 1
ATOM 740 C C . ASN A 1 92 ? 13.370 19.066 -1.539 1.00 43.84 92 ASN A C 1
ATOM 742 O O . ASN A 1 92 ? 13.886 19.410 -0.475 1.00 43.84 92 ASN A O 1
ATOM 746 N N . ARG A 1 93 ? 13.904 18.084 -2.288 1.00 46.91 93 ARG A N 1
ATOM 747 C CA . ARG A 1 93 ? 15.226 17.443 -2.043 1.00 46.91 93 ARG A CA 1
ATOM 748 C C . ARG A 1 93 ? 15.442 16.853 -0.632 1.00 46.91 93 ARG A C 1
ATOM 750 O O . ARG A 1 93 ? 16.570 16.521 -0.290 1.00 46.91 93 ARG A O 1
ATOM 757 N N . LYS A 1 94 ? 14.391 16.738 0.189 1.00 47.50 94 LYS A N 1
ATOM 758 C CA . LYS A 1 94 ? 14.434 16.357 1.618 1.00 47.50 94 LYS A CA 1
ATOM 759 C C . LYS A 1 94 ? 13.519 15.191 1.983 1.00 47.50 94 LYS A C 1
ATOM 761 O O . LYS A 1 94 ? 13.515 14.775 3.136 1.00 47.50 94 LYS A O 1
ATOM 766 N N . VAL A 1 95 ? 12.741 14.682 1.036 1.00 56.69 95 VAL A N 1
ATOM 767 C CA . VAL A 1 95 ? 11.735 13.658 1.311 1.00 56.69 95 VAL A CA 1
ATOM 768 C C . VAL A 1 95 ? 12.274 12.311 0.859 1.00 56.69 95 VAL A C 1
ATOM 770 O O . VAL A 1 95 ? 12.648 12.164 -0.301 1.00 56.69 95 VAL A O 1
ATOM 773 N N . SER A 1 96 ? 12.310 11.346 1.775 1.00 70.56 96 SER A N 1
ATOM 774 C CA . SER A 1 96 ? 12.461 9.931 1.440 1.00 70.56 96 SER A CA 1
ATOM 775 C C . SER A 1 96 ? 11.118 9.441 0.897 1.00 70.56 96 SER A C 1
ATOM 777 O O . SER A 1 96 ? 10.187 9.373 1.688 1.00 70.56 96 SER A O 1
ATOM 779 N N . PRO A 1 97 ? 10.923 9.183 -0.405 1.00 75.31 97 PRO A N 1
ATOM 780 C CA . PRO A 1 97 ? 9.621 8.777 -0.920 1.00 75.31 97 PRO A CA 1
ATOM 781 C C . PRO A 1 97 ? 9.293 7.339 -0.514 1.00 75.31 97 PRO A C 1
ATOM 783 O O . PRO A 1 97 ? 10.192 6.512 -0.313 1.00 75.31 97 PRO A O 1
ATOM 786 N N . LEU A 1 98 ? 7.995 7.044 -0.449 1.00 81.19 98 LEU A N 1
ATOM 787 C CA . LEU A 1 98 ? 7.512 5.671 -0.546 1.00 81.19 98 LEU A CA 1
ATOM 788 C C . LEU A 1 98 ? 7.204 5.401 -2.017 1.00 81.19 98 LEU A C 1
ATOM 790 O O . LEU A 1 98 ? 6.490 6.180 -2.650 1.00 81.19 98 LEU A O 1
ATOM 794 N N . ILE A 1 99 ? 7.772 4.329 -2.549 1.00 80.00 99 ILE A N 1
ATOM 795 C CA . ILE A 1 99 ? 7.572 3.867 -3.920 1.00 80.00 99 ILE A CA 1
ATOM 796 C C . ILE A 1 99 ? 6.674 2.642 -3.856 1.00 80.00 99 ILE A C 1
ATOM 798 O O . ILE A 1 99 ? 6.942 1.720 -3.085 1.00 80.00 99 ILE A O 1
ATOM 802 N N . PHE A 1 100 ? 5.633 2.630 -4.674 1.00 81.25 100 PHE A N 1
ATOM 803 C CA . PHE A 1 100 ? 4.697 1.523 -4.784 1.00 81.25 100 PHE A CA 1
ATOM 804 C C . PHE A 1 100 ? 4.841 0.879 -6.148 1.00 81.25 100 PHE A C 1
ATOM 806 O O . PHE A 1 100 ? 4.854 1.580 -7.155 1.00 81.25 100 PHE A O 1
ATOM 813 N N . LEU A 1 101 ? 4.938 -0.444 -6.162 1.00 80.25 101 LEU A N 1
ATOM 814 C CA . LEU A 1 101 ? 4.801 -1.266 -7.353 1.00 80.25 101 LEU A CA 1
ATOM 815 C C . LEU A 1 101 ? 3.515 -2.076 -7.194 1.00 80.25 101 LEU A C 1
ATOM 817 O O . LEU A 1 101 ? 3.396 -2.848 -6.248 1.00 80.25 101 LEU A O 1
ATOM 821 N N . VAL A 1 102 ? 2.549 -1.868 -8.079 1.00 81.56 102 VAL A N 1
ATOM 822 C CA . VAL A 1 102 ? 1.205 -2.454 -8.020 1.00 81.56 102 VAL A CA 1
ATOM 823 C C . VAL A 1 102 ? 0.926 -3.125 -9.353 1.00 81.56 102 VAL A C 1
ATOM 825 O O . VAL A 1 102 ? 1.266 -2.578 -10.396 1.00 81.56 102 VAL A O 1
ATOM 828 N N . GLY A 1 103 ? 0.303 -4.294 -9.351 1.00 78.06 103 GLY A N 1
ATOM 829 C CA . GLY A 1 103 ? -0.105 -4.919 -10.602 1.00 78.06 103 GLY A CA 1
ATOM 830 C C . GLY A 1 103 ? -0.463 -6.381 -10.453 1.00 78.06 103 GLY A C 1
ATOM 831 O O . GLY A 1 103 ? -0.468 -6.918 -9.348 1.00 78.06 103 GLY A O 1
ATOM 832 N N . ASP A 1 104 ? -0.739 -7.009 -11.586 1.00 78.38 104 ASP A N 1
ATOM 833 C CA . ASP A 1 104 ? -1.123 -8.411 -11.687 1.00 78.38 104 ASP A CA 1
ATOM 834 C C . ASP A 1 104 ? -0.414 -9.045 -12.890 1.00 78.38 104 ASP A C 1
ATOM 836 O O . ASP A 1 104 ? -0.745 -8.759 -14.043 1.00 78.38 104 ASP A O 1
ATOM 840 N N . THR A 1 105 ? 0.570 -9.912 -12.632 1.00 72.81 105 THR A N 1
ATOM 841 C CA . THR A 1 105 ? 1.330 -10.591 -13.695 1.00 72.81 105 THR A CA 1
ATOM 842 C C . THR A 1 105 ? 0.536 -11.683 -14.399 1.00 72.81 105 THR A C 1
ATOM 844 O O . THR A 1 105 ? 1.027 -12.242 -15.377 1.00 72.81 105 THR A O 1
ATOM 847 N N . THR A 1 106 ? -0.654 -12.036 -13.913 1.00 72.88 106 THR A N 1
ATOM 848 C CA . THR A 1 106 ? -1.500 -13.062 -14.535 1.00 72.88 106 THR A CA 1
ATOM 849 C C . THR A 1 106 ? -2.348 -12.505 -15.679 1.00 72.88 106 THR A C 1
ATOM 851 O O . THR A 1 106 ? -2.877 -13.271 -16.488 1.00 72.88 106 THR A O 1
ATOM 854 N N . ARG A 1 107 ? -2.462 -11.174 -15.790 1.00 67.44 107 ARG A N 1
ATOM 855 C CA . ARG A 1 107 ? -3.209 -10.504 -16.862 1.00 67.44 107 ARG A CA 1
ATOM 856 C C . ARG A 1 107 ? -2.321 -10.343 -18.098 1.00 67.44 107 ARG A C 1
ATOM 858 O O . ARG A 1 107 ? -1.178 -9.908 -18.016 1.00 67.44 107 ARG A O 1
ATOM 865 N N . ILE A 1 108 ? -2.856 -10.748 -19.251 1.00 50.25 108 ILE A N 1
ATOM 866 C CA . ILE A 1 108 ? -2.111 -10.934 -20.511 1.00 50.25 108 ILE A CA 1
ATOM 867 C C . ILE A 1 108 ? -1.812 -9.594 -21.226 1.00 50.25 108 ILE A C 1
ATOM 869 O O . ILE A 1 108 ? -0.928 -9.533 -22.081 1.00 50.25 108 ILE A O 1
ATOM 873 N N . ASP A 1 109 ? -2.486 -8.496 -20.872 1.00 57.78 109 ASP A N 1
ATOM 874 C CA . ASP A 1 109 ? -2.273 -7.147 -21.418 1.00 57.78 109 ASP A CA 1
ATOM 875 C C . ASP A 1 109 ? -1.204 -6.352 -20.640 1.00 57.78 109 ASP A C 1
ATOM 877 O O . ASP A 1 109 ? -1.447 -5.338 -19.988 1.00 57.78 109 ASP A O 1
ATOM 881 N N . ALA A 1 110 ? 0.024 -6.838 -20.798 1.00 50.00 110 ALA A N 1
ATOM 882 C CA . ALA A 1 110 ? 1.301 -6.365 -20.262 1.00 50.00 110 ALA A CA 1
ATOM 883 C C . ALA A 1 110 ? 1.515 -4.853 -20.040 1.00 50.00 110 ALA A C 1
ATOM 885 O O . ALA A 1 110 ? 2.220 -4.470 -19.108 1.00 50.00 110 ALA A O 1
ATOM 886 N N . GLU A 1 111 ? 1.015 -3.988 -20.930 1.00 52.22 111 GLU A N 1
ATOM 887 C CA . GLU A 1 111 ? 1.315 -2.547 -20.875 1.00 52.22 111 GLU A CA 1
ATOM 888 C C . GLU A 1 111 ? 0.518 -1.809 -19.791 1.00 52.22 111 GLU A C 1
ATOM 890 O O . GLU A 1 111 ? 0.973 -0.768 -19.323 1.00 52.22 111 GLU A O 1
ATOM 895 N N . ASN A 1 112 ? -0.622 -2.358 -19.352 1.00 54.66 112 ASN A N 1
ATOM 896 C CA . ASN A 1 112 ? -1.489 -1.741 -18.339 1.00 54.66 112 ASN A CA 1
ATOM 897 C C . ASN A 1 112 ? -1.641 -2.589 -17.068 1.00 54.66 112 ASN A C 1
ATOM 899 O O . ASN A 1 112 ? -2.296 -2.164 -16.119 1.00 54.66 112 ASN A O 1
ATOM 903 N N . SER A 1 113 ? -1.055 -3.787 -17.024 1.00 64.69 113 SER A N 1
ATOM 904 C CA . SER A 1 113 ? -1.194 -4.703 -15.888 1.00 64.69 113 SER A CA 1
ATOM 905 C C . SER A 1 113 ? -0.338 -4.315 -14.677 1.00 64.69 113 SER A C 1
ATOM 907 O O . SER A 1 113 ? -0.493 -4.907 -13.608 1.00 64.69 113 SER A O 1
ATOM 909 N N . PHE A 1 114 ? 0.534 -3.308 -14.815 1.00 71.44 114 PHE A N 1
ATOM 910 C CA . PHE A 1 114 ? 1.383 -2.797 -13.743 1.00 71.44 114 PHE A CA 1
ATOM 911 C C . PHE A 1 114 ? 1.394 -1.280 -13.707 1.00 71.44 114 PHE A C 1
ATOM 913 O O . PHE A 1 114 ? 1.539 -0.607 -14.724 1.00 71.44 114 PHE A O 1
ATOM 920 N N . ASN A 1 115 ? 1.337 -0.753 -12.495 1.00 72.00 115 ASN A N 1
ATOM 921 C CA . ASN A 1 115 ? 1.479 0.654 -12.214 1.00 72.00 115 ASN A CA 1
ATOM 922 C C . ASN A 1 115 ? 2.460 0.850 -11.061 1.00 72.00 115 ASN A C 1
ATOM 924 O O . ASN A 1 115 ? 2.659 -0.003 -10.195 1.00 72.00 115 ASN A O 1
ATOM 928 N N . PHE A 1 116 ? 3.116 1.991 -11.067 1.00 74.62 116 PHE A N 1
ATOM 929 C CA . PHE A 1 116 ? 4.093 2.336 -10.069 1.00 74.62 116 PHE A CA 1
ATOM 930 C C . PHE A 1 116 ? 4.157 3.839 -9.969 1.00 74.62 116 PHE A C 1
ATOM 932 O O . PHE A 1 116 ? 4.296 4.584 -10.941 1.00 74.62 116 PHE A O 1
ATOM 939 N N . PHE A 1 117 ? 4.049 4.267 -8.732 1.00 76.19 117 PHE A N 1
ATOM 940 C CA . PHE A 1 117 ? 3.914 5.653 -8.372 1.00 76.19 117 PHE A CA 1
ATOM 941 C C . PHE A 1 117 ? 4.608 5.851 -7.035 1.00 76.19 117 PHE A C 1
ATOM 943 O O . PHE A 1 117 ? 4.918 4.907 -6.300 1.00 76.19 117 PHE A O 1
ATOM 950 N N . ALA A 1 118 ? 4.896 7.104 -6.728 1.00 77.00 118 ALA A N 1
ATOM 951 C CA . ALA A 1 118 ? 5.562 7.456 -5.496 1.00 77.00 118 ALA A CA 1
ATOM 952 C C . ALA A 1 118 ? 4.825 8.584 -4.807 1.00 77.00 118 ALA A C 1
ATOM 954 O O . ALA A 1 118 ? 4.303 9.505 -5.435 1.00 77.00 118 ALA A O 1
ATOM 955 N N . VAL A 1 119 ? 4.853 8.525 -3.487 1.00 79.25 119 VAL A N 1
ATOM 956 C CA . VAL A 1 119 ? 4.275 9.541 -2.619 1.00 79.25 119 VAL A CA 1
ATOM 957 C C . VAL A 1 119 ? 5.344 10.038 -1.659 1.00 79.25 119 VAL A C 1
ATOM 959 O O . VAL A 1 119 ? 6.329 9.353 -1.358 1.00 79.25 119 VAL A O 1
ATOM 962 N N . ALA A 1 120 ? 5.142 11.245 -1.141 1.00 78.00 120 ALA A N 1
ATOM 963 C CA . ALA A 1 120 ? 5.941 11.726 -0.027 1.00 78.00 120 ALA A CA 1
ATOM 964 C C . ALA A 1 120 ? 5.764 10.787 1.176 1.00 78.00 120 ALA A C 1
ATOM 966 O O . ALA A 1 120 ? 4.632 10.424 1.502 1.00 78.00 120 ALA A O 1
ATOM 967 N N . LYS A 1 121 ? 6.861 10.412 1.853 1.00 80.94 121 LYS A N 1
ATOM 968 C CA . LYS A 1 121 ? 6.742 9.666 3.111 1.00 80.94 121 LYS A CA 1
ATOM 969 C C . LYS A 1 121 ? 5.910 10.486 4.098 1.00 80.94 121 LYS A C 1
ATOM 971 O O . LYS A 1 121 ? 6.200 11.673 4.279 1.00 80.94 121 LYS A O 1
ATOM 976 N N . PRO A 1 122 ? 4.870 9.880 4.695 1.00 86.06 122 PRO A N 1
ATOM 977 C CA . PRO A 1 122 ? 4.050 10.566 5.672 1.00 86.06 122 PRO A CA 1
ATOM 978 C C . PRO A 1 122 ? 4.859 10.881 6.932 1.00 86.06 122 PRO A C 1
ATOM 980 O O . PRO A 1 122 ? 5.938 10.332 7.160 1.00 86.06 122 PRO A O 1
ATOM 983 N N . ASP A 1 123 ? 4.320 11.763 7.765 1.00 86.38 123 ASP A N 1
ATOM 984 C CA . ASP A 1 123 ? 4.883 12.038 9.080 1.00 86.38 123 ASP A CA 1
ATOM 985 C C . ASP A 1 123 ? 4.817 10.784 9.969 1.00 86.38 123 ASP A C 1
ATOM 987 O O . ASP A 1 123 ? 3.745 10.346 10.377 1.00 86.38 123 ASP A O 1
ATOM 991 N N . THR A 1 124 ? 5.978 10.209 10.278 1.00 86.75 124 THR A N 1
ATOM 992 C CA . THR A 1 124 ? 6.094 9.017 11.130 1.00 86.75 124 THR A CA 1
ATOM 993 C C . THR A 1 124 ? 6.386 9.352 12.590 1.00 86.75 124 THR A C 1
ATOM 995 O O . THR A 1 124 ? 6.850 8.491 13.338 1.00 86.75 124 THR A O 1
ATOM 998 N N . THR A 1 125 ? 6.164 10.597 13.014 1.00 87.75 125 THR A N 1
ATOM 999 C CA . THR A 1 125 ? 6.324 10.985 14.418 1.00 87.75 125 THR A CA 1
ATOM 1000 C C . THR A 1 125 ? 5.370 10.173 15.290 1.00 87.75 125 THR A C 1
ATOM 1002 O O . THR A 1 125 ? 4.162 10.119 15.038 1.00 87.75 125 THR A O 1
ATOM 1005 N N . VAL A 1 126 ? 5.921 9.537 16.322 1.00 87.00 126 VAL A N 1
ATOM 1006 C CA . VAL A 1 126 ? 5.143 8.813 17.327 1.00 87.00 126 VAL A CA 1
ATOM 1007 C C . VAL A 1 126 ? 4.423 9.828 18.210 1.00 87.00 126 VAL A C 1
ATOM 1009 O O . VAL A 1 126 ? 5.055 10.719 18.772 1.00 87.00 126 VAL A O 1
ATOM 1012 N N . VAL A 1 127 ? 3.105 9.679 18.334 1.00 88.75 127 VAL A N 1
ATOM 1013 C CA . VAL A 1 127 ? 2.267 10.483 19.228 1.00 88.75 127 VAL A CA 1
ATOM 1014 C C . VAL A 1 127 ? 1.883 9.616 20.421 1.00 88.75 127 VAL A C 1
ATOM 1016 O O . VAL A 1 127 ? 1.428 8.481 20.257 1.00 88.75 127 VAL A O 1
ATOM 1019 N N . GLU A 1 128 ? 2.113 10.127 21.627 1.00 88.19 128 GLU A N 1
ATOM 1020 C CA . GLU A 1 128 ? 1.796 9.412 22.861 1.00 88.19 128 GLU A CA 1
ATOM 1021 C C . GLU A 1 128 ? 0.298 9.079 22.930 1.00 88.19 128 GLU A C 1
ATOM 1023 O O . GLU A 1 128 ? -0.548 9.891 22.567 1.00 88.19 128 GLU A O 1
ATOM 1028 N N . GLY A 1 129 ? -0.029 7.854 23.349 1.00 88.81 129 GLY A N 1
ATOM 1029 C CA . GLY A 1 129 ? -1.415 7.386 23.457 1.00 88.81 129 GLY A CA 1
ATOM 1030 C C . GLY A 1 129 ? -2.131 7.107 22.130 1.00 88.81 129 GLY A C 1
ATOM 1031 O O . GLY A 1 129 ? -3.216 6.537 22.161 1.00 88.81 129 GLY A O 1
ATOM 1032 N N . MET A 1 130 ? -1.535 7.417 20.974 1.00 91.06 130 MET A N 1
ATOM 1033 C CA . MET A 1 130 ? -2.189 7.274 19.670 1.00 91.06 130 MET A CA 1
ATOM 1034 C C . MET A 1 130 ? -1.499 6.238 18.778 1.00 91.06 130 MET A C 1
ATOM 1036 O O . MET A 1 130 ? -0.293 5.983 18.863 1.00 91.06 130 MET A O 1
ATOM 1040 N N . ASN A 1 131 ? -2.283 5.654 17.881 1.00 90.88 131 ASN A N 1
ATOM 1041 C CA . ASN A 1 131 ? -1.815 4.938 16.705 1.00 90.88 131 ASN A CA 1
ATOM 1042 C C . ASN A 1 131 ? -2.192 5.735 15.460 1.00 90.88 131 ASN A C 1
ATOM 1044 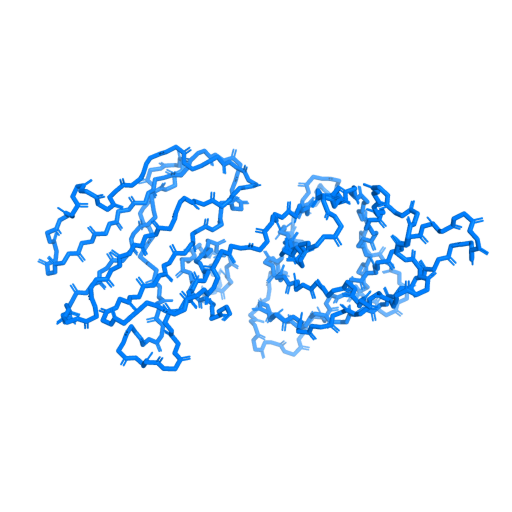O O . ASN A 1 131 ? -3.317 6.218 15.336 1.00 90.88 131 ASN A O 1
ATOM 1048 N N . ARG A 1 132 ? -1.240 5.879 14.544 1.00 92.38 132 ARG A N 1
ATOM 1049 C CA . ARG A 1 132 ? -1.387 6.653 13.313 1.00 92.38 132 ARG A CA 1
ATOM 1050 C C . ARG A 1 132 ? -1.439 5.693 12.136 1.00 92.38 132 ARG A C 1
ATOM 1052 O O . ARG A 1 132 ? -0.513 4.909 11.935 1.00 92.38 132 ARG A O 1
ATOM 1059 N N . PHE A 1 133 ? -2.503 5.769 11.351 1.00 93.19 133 PHE A N 1
ATOM 1060 C CA . PHE A 1 133 ? -2.664 4.957 10.151 1.00 93.19 133 PHE A CA 1
ATOM 1061 C C . PHE A 1 133 ? -2.746 5.850 8.924 1.00 93.19 133 PHE A C 1
ATOM 1063 O O . PHE A 1 133 ? -3.454 6.856 8.903 1.00 93.19 133 PHE A O 1
ATOM 1070 N N . TYR A 1 134 ? -2.029 5.452 7.888 1.00 94.88 134 TYR A N 1
ATOM 1071 C CA . TYR A 1 134 ? -2.130 6.006 6.550 1.00 94.88 134 TYR A CA 1
ATOM 1072 C C . TYR A 1 134 ? -2.636 4.905 5.642 1.00 94.88 134 TYR A C 1
ATOM 1074 O O . TYR A 1 134 ? -2.153 3.785 5.733 1.00 94.88 134 TYR A O 1
ATOM 1082 N N . PHE A 1 135 ? -3.574 5.200 4.756 1.00 95.56 135 PHE A N 1
ATOM 1083 C CA . PHE A 1 135 ? -3.990 4.265 3.721 1.00 95.56 135 PHE A CA 1
ATOM 1084 C C . PHE A 1 135 ? -3.423 4.709 2.380 1.00 95.56 135 PHE A C 1
ATOM 1086 O O . PHE A 1 135 ? -3.544 5.882 2.025 1.00 95.56 135 PHE A O 1
ATOM 1093 N N . ILE A 1 136 ? -2.817 3.783 1.641 1.00 94.00 136 ILE A N 1
ATOM 1094 C CA . ILE A 1 136 ? -2.443 3.996 0.248 1.00 94.00 136 ILE A CA 1
ATOM 1095 C C . ILE A 1 136 ? -3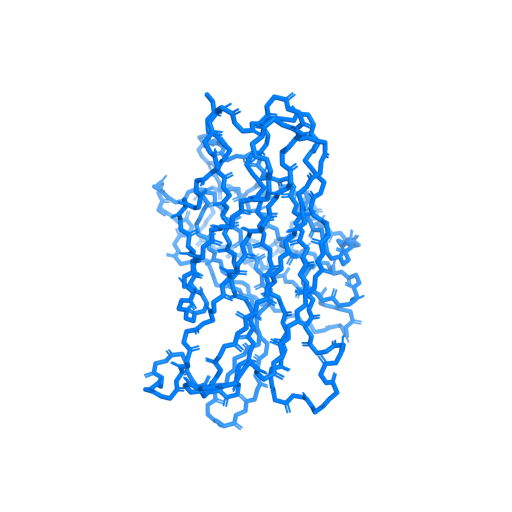.523 3.424 -0.660 1.00 94.00 136 ILE A C 1
ATOM 1097 O O . ILE A 1 136 ? -3.816 2.230 -0.624 1.00 94.00 136 ILE A O 1
ATOM 1101 N N . ASN A 1 137 ? -4.106 4.283 -1.496 1.00 93.25 137 ASN A N 1
ATOM 1102 C CA . ASN A 1 137 ? -5.049 3.832 -2.503 1.00 93.25 137 ASN A CA 1
ATOM 1103 C C . ASN A 1 137 ? -4.296 3.388 -3.761 1.00 93.25 137 ASN A C 1
ATOM 1105 O O . ASN A 1 137 ? -3.850 4.207 -4.563 1.00 93.25 137 ASN A O 1
ATOM 1109 N N . THR A 1 138 ? -4.159 2.076 -3.905 1.00 87.38 138 THR A N 1
ATOM 1110 C CA . THR A 1 138 ? -3.545 1.397 -5.053 1.00 87.38 138 THR A CA 1
ATOM 1111 C C . THR A 1 138 ? -4.566 1.004 -6.125 1.00 87.38 138 THR A C 1
ATOM 1113 O O . THR A 1 138 ? -4.190 0.404 -7.127 1.00 87.38 138 THR A O 1
ATOM 1116 N N . THR A 1 139 ? -5.850 1.313 -5.919 1.00 87.25 139 THR A N 1
ATOM 1117 C CA . THR A 1 139 ? -6.941 0.972 -6.840 1.00 87.25 139 THR A CA 1
ATOM 1118 C C . THR A 1 139 ? -7.177 2.085 -7.863 1.00 87.25 139 THR A C 1
ATOM 1120 O O . THR A 1 139 ? -6.776 3.229 -7.654 1.00 87.25 139 THR A O 1
ATOM 1123 N N . GLU A 1 140 ? -7.870 1.765 -8.958 1.00 85.12 140 GLU A N 1
ATOM 1124 C CA . GLU A 1 140 ? -8.235 2.734 -10.006 1.00 85.12 140 GLU A CA 1
ATOM 1125 C C . GLU A 1 140 ? -9.336 3.718 -9.569 1.00 85.12 140 GLU A C 1
ATOM 1127 O O . GLU A 1 140 ? -9.512 4.778 -10.173 1.00 85.12 140 GLU A O 1
ATOM 1132 N N . GLY A 1 141 ? -10.096 3.378 -8.525 1.00 91.12 141 GLY A N 1
ATOM 1133 C CA . GLY A 1 141 ? -11.240 4.146 -8.051 1.00 91.12 141 GLY A CA 1
ATOM 1134 C C . GLY A 1 141 ? -10.965 4.928 -6.770 1.00 91.12 141 GLY A C 1
ATOM 1135 O O . GLY A 1 141 ? -9.997 4.697 -6.051 1.00 91.12 141 GLY A O 1
ATOM 1136 N N . ASN A 1 142 ? -11.852 5.871 -6.452 1.00 95.56 142 ASN A N 1
ATOM 1137 C CA . ASN A 1 142 ? -11.827 6.530 -5.148 1.00 95.56 142 ASN A CA 1
ATOM 1138 C C . ASN A 1 142 ? -12.246 5.551 -4.047 1.00 95.56 142 ASN A C 1
ATOM 1140 O O . ASN A 1 142 ? -13.191 4.785 -4.222 1.00 95.56 142 ASN A O 1
ATOM 1144 N N . VAL A 1 143 ? -11.596 5.658 -2.891 1.00 96.31 143 VAL A N 1
ATOM 1145 C CA . VAL A 1 143 ? -11.820 4.774 -1.743 1.00 96.31 143 VAL A CA 1
ATOM 1146 C C . VAL A 1 143 ? -12.263 5.574 -0.513 1.00 96.31 143 VAL A C 1
ATOM 1148 O O . VAL A 1 143 ? -11.852 6.723 -0.310 1.00 96.31 143 VAL A O 1
ATOM 1151 N N . GLY A 1 144 ? -13.125 4.975 0.308 1.00 96.94 144 GLY A N 1
ATOM 1152 C CA . GLY A 1 144 ? -13.510 5.466 1.631 1.00 96.94 144 GLY A CA 1
ATOM 1153 C C . GLY A 1 144 ? -12.803 4.711 2.757 1.00 96.94 144 GLY A C 1
ATOM 1154 O O . GLY A 1 144 ? -12.482 3.534 2.621 1.00 96.94 144 GLY A O 1
ATOM 1155 N N . LEU A 1 145 ? -12.585 5.384 3.883 1.00 97.19 145 LEU A N 1
ATOM 1156 C CA . LEU A 1 145 ? -12.018 4.820 5.105 1.00 97.19 145 LEU A CA 1
ATOM 1157 C C . LEU A 1 145 ? -12.971 5.060 6.261 1.00 97.19 145 LEU A C 1
ATOM 1159 O O . LEU A 1 145 ? -13.368 6.197 6.507 1.00 97.19 145 LEU A O 1
ATOM 1163 N N . GLU A 1 146 ? -13.275 4.008 7.003 1.00 95.81 146 GLU A N 1
ATOM 1164 C CA . GLU A 1 146 ? -14.075 4.066 8.219 1.00 95.81 146 GLU A CA 1
ATOM 1165 C C . GLU A 1 146 ? -13.276 3.501 9.384 1.00 95.81 146 GLU A C 1
ATOM 1167 O O . GLU A 1 146 ? -12.568 2.504 9.250 1.00 95.81 146 GLU A O 1
ATOM 1172 N N . VAL A 1 147 ? -13.410 4.139 10.541 1.00 94.31 147 VAL A N 1
ATOM 1173 C CA . VAL A 1 147 ? -12.898 3.616 11.806 1.00 94.31 147 VAL A CA 1
ATOM 1174 C C . VAL A 1 147 ? -14.098 3.309 12.681 1.00 94.31 147 VAL A C 1
ATOM 1176 O O . VAL A 1 147 ? -14.970 4.163 12.833 1.00 94.31 147 VAL A O 1
ATOM 1179 N N . ALA A 1 148 ? -14.155 2.112 13.250 1.00 93.31 148 ALA A N 1
ATOM 1180 C CA . ALA A 1 148 ? -15.186 1.717 14.196 1.00 93.31 148 ALA A CA 1
ATOM 1181 C C . ALA A 1 148 ? -14.563 1.309 15.533 1.00 93.31 148 ALA A C 1
ATOM 1183 O O . ALA A 1 148 ? -13.541 0.622 15.557 1.00 93.31 148 ALA A O 1
ATOM 1184 N N . TYR A 1 149 ? -15.195 1.727 16.629 1.00 92.19 149 TYR A N 1
ATOM 1185 C CA . TYR A 1 149 ? -14.876 1.299 17.991 1.00 92.19 149 TYR A CA 1
ATOM 1186 C C . TYR A 1 149 ? -16.028 0.457 18.515 1.00 92.19 149 TYR A C 1
ATOM 1188 O O . TYR A 1 149 ? -17.152 0.958 18.556 1.00 92.19 149 TYR A O 1
ATOM 1196 N N . SER A 1 150 ? -15.768 -0.806 18.866 1.00 88.81 150 SER A N 1
ATOM 1197 C CA . SER A 1 150 ? -16.814 -1.766 19.263 1.00 88.81 150 SER A CA 1
ATOM 1198 C C . SER A 1 150 ? -18.018 -1.714 18.311 1.00 88.81 150 SER A C 1
ATOM 1200 O O . SER A 1 150 ? -19.150 -1.475 18.723 1.00 88.81 150 SER A O 1
ATOM 1202 N N . GLU A 1 151 ? -17.736 -1.828 17.008 1.00 88.12 151 GLU A N 1
ATOM 1203 C CA . GLU A 1 151 ? -18.702 -1.764 15.895 1.00 88.12 151 GLU A CA 1
ATOM 1204 C C . GLU A 1 151 ? -19.349 -0.389 15.620 1.00 88.12 151 GLU A C 1
ATOM 1206 O O . GLU A 1 151 ? -19.979 -0.205 14.575 1.00 88.12 151 GLU A O 1
ATOM 1211 N N . VAL A 1 152 ? -19.140 0.616 16.476 1.00 92.81 152 VAL A N 1
ATOM 1212 C CA . VAL A 1 152 ? -19.677 1.971 16.289 1.00 92.81 152 VAL A CA 1
ATOM 1213 C C . VAL A 1 152 ? -18.742 2.808 15.420 1.00 92.81 152 VAL A C 1
ATOM 1215 O O . VAL A 1 152 ? -17.608 3.096 15.809 1.00 92.81 152 VAL A O 1
ATOM 1218 N N . VAL A 1 153 ? -19.231 3.252 14.259 1.00 93.94 153 VAL A N 1
ATOM 1219 C CA . VAL A 1 153 ? -18.471 4.098 13.325 1.00 93.94 153 VAL A CA 1
ATOM 1220 C C . VAL A 1 153 ? -18.176 5.470 13.932 1.00 93.94 153 VAL A C 1
ATOM 1222 O O . VAL A 1 153 ? -19.068 6.193 14.376 1.00 93.94 153 VAL A O 1
ATOM 1225 N N . GLN A 1 154 ? -16.906 5.852 13.889 1.00 94.50 154 GLN A N 1
ATOM 1226 C CA . GLN A 1 154 ? -16.382 7.122 14.366 1.00 94.50 154 GLN A CA 1
ATOM 1227 C C . GLN A 1 154 ? -16.351 8.124 13.206 1.00 94.50 154 GLN A C 1
ATOM 1229 O O . GLN A 1 154 ? -15.413 8.172 12.404 1.00 94.50 154 GLN A O 1
ATOM 1234 N N . GLY A 1 155 ? -17.409 8.930 13.088 1.00 90.06 155 GLY A N 1
ATOM 1235 C CA . GLY A 1 155 ? -17.588 9.857 11.963 1.00 90.06 155 GLY A CA 1
ATOM 1236 C C . GLY A 1 155 ? -16.474 10.904 11.824 1.00 90.06 155 GLY A C 1
ATOM 1237 O O . GLY A 1 155 ? -16.133 11.292 10.713 1.00 90.06 155 GLY A O 1
ATOM 1238 N N . ASN A 1 156 ? -15.848 11.310 12.931 1.00 89.81 156 ASN A N 1
ATOM 1239 C CA . ASN A 1 156 ? -14.712 12.241 12.945 1.00 89.81 156 ASN A CA 1
ATOM 1240 C C . ASN A 1 156 ? -13.405 11.634 12.403 1.00 89.81 156 ASN A C 1
ATOM 1242 O O . ASN A 1 156 ? -12.504 12.381 12.030 1.00 89.81 156 ASN A O 1
ATOM 1246 N N . LEU A 1 157 ? -13.299 10.304 12.368 1.00 90.69 157 LEU A N 1
ATOM 1247 C CA . LEU A 1 157 ? -12.156 9.577 11.811 1.00 90.69 157 LEU A CA 1
ATOM 1248 C C . LEU A 1 157 ? -12.441 9.039 10.405 1.00 90.69 157 LEU A C 1
ATOM 1250 O O . LEU A 1 157 ? -11.537 8.556 9.732 1.00 90.69 157 LEU A O 1
ATOM 1254 N N . THR A 1 158 ? -13.683 9.131 9.938 1.00 90.75 158 THR A N 1
ATOM 1255 C CA . THR A 1 158 ? -14.074 8.655 8.612 1.00 90.75 158 THR A CA 1
ATOM 1256 C C . THR A 1 158 ? -13.547 9.598 7.531 1.00 90.75 158 THR A C 1
ATOM 1258 O O . THR A 1 158 ? -13.647 10.821 7.637 1.00 90.75 158 THR A O 1
ATOM 1261 N N . GLN A 1 159 ? -12.994 9.032 6.461 1.00 95.06 159 GLN A N 1
ATOM 1262 C CA . GLN A 1 159 ? -12.530 9.771 5.290 1.00 95.06 159 GLN A CA 1
ATOM 1263 C C . GLN A 1 159 ? -13.222 9.233 4.042 1.00 95.06 159 GLN A C 1
ATOM 1265 O O . GLN A 1 159 ? -13.436 8.035 3.901 1.00 95.06 159 GLN A O 1
ATOM 1270 N N . SER A 1 160 ? -13.554 10.112 3.105 1.00 93.62 160 SER A N 1
ATOM 1271 C CA . SER A 1 160 ? -14.111 9.727 1.809 1.00 93.62 160 SER A CA 1
ATOM 1272 C C . SER A 1 160 ? -13.274 10.315 0.682 1.00 93.62 160 SER A C 1
ATOM 1274 O O . SER A 1 160 ? -12.608 11.338 0.854 1.00 93.62 160 SER A O 1
ATOM 1276 N N . GLY A 1 161 ? -13.302 9.658 -0.477 1.00 94.38 161 GLY A N 1
ATOM 1277 C CA . GLY A 1 161 ? -12.666 10.184 -1.680 1.00 94.38 161 GLY A CA 1
ATOM 1278 C C . GLY A 1 161 ? -11.139 10.188 -1.627 1.00 94.38 161 GLY A C 1
ATOM 1279 O O . GLY A 1 161 ? -10.522 11.100 -2.179 1.00 94.38 161 GLY A O 1
ATOM 1280 N N . VAL A 1 162 ? -10.520 9.197 -0.973 1.00 96.06 162 VAL A N 1
ATOM 1281 C CA . VAL A 1 162 ? -9.074 8.978 -1.108 1.00 96.06 162 VAL A CA 1
ATOM 1282 C C . VAL A 1 162 ? -8.811 8.620 -2.567 1.00 96.06 162 VAL A C 1
ATOM 1284 O O . VAL A 1 162 ? -9.301 7.602 -3.056 1.00 96.06 162 VAL A O 1
ATOM 1287 N N . LYS A 1 163 ? -8.096 9.493 -3.279 1.00 95.12 163 LYS A N 1
ATOM 1288 C CA . LYS A 1 163 ? -7.890 9.378 -4.728 1.00 95.12 163 LYS A CA 1
ATOM 1289 C C . LYS A 1 163 ? -6.956 8.212 -5.067 1.00 95.12 163 LYS A C 1
ATOM 1291 O O . LYS A 1 163 ? -6.112 7.892 -4.228 1.00 95.12 163 LYS A O 1
ATOM 1296 N N . PRO A 1 164 ? -7.052 7.629 -6.272 1.00 91.00 164 PRO A N 1
ATOM 1297 C CA . PRO A 1 164 ? -6.039 6.715 -6.792 1.00 91.00 164 PRO A CA 1
ATOM 1298 C C . PRO A 1 164 ? -4.624 7.281 -6.644 1.00 91.00 164 PRO A C 1
ATOM 1300 O O . PRO A 1 164 ? -4.433 8.501 -6.689 1.00 91.00 164 PRO A O 1
ATOM 1303 N N . GLU A 1 165 ? -3.649 6.394 -6.456 1.00 88.06 165 GLU A N 1
ATOM 1304 C CA . GLU A 1 165 ? -2.215 6.717 -6.404 1.00 88.06 165 GLU A CA 1
ATOM 1305 C C . GLU A 1 165 ? -1.849 7.751 -5.324 1.00 88.06 165 GLU A C 1
ATOM 1307 O O . GLU A 1 165 ? -0.926 8.556 -5.468 1.00 88.06 165 GLU A O 1
ATOM 1312 N N . SER A 1 166 ? -2.593 7.760 -4.215 1.00 90.12 166 SER A N 1
ATOM 1313 C CA . SER A 1 166 ? -2.423 8.752 -3.156 1.00 90.12 166 SER A CA 1
ATOM 1314 C C . SER A 1 166 ? -2.529 8.157 -1.756 1.00 90.12 166 SER A C 1
ATOM 1316 O O . SER A 1 166 ? -3.115 7.094 -1.543 1.00 90.12 166 SER A O 1
ATOM 1318 N N . LEU A 1 167 ? -1.942 8.868 -0.791 1.00 92.56 167 LEU A N 1
ATOM 1319 C CA . LEU A 1 167 ? -2.120 8.585 0.627 1.00 92.56 167 LEU A CA 1
ATOM 1320 C C . LEU A 1 167 ? -3.343 9.323 1.169 1.00 92.56 167 LEU A C 1
ATOM 1322 O O . LEU A 1 167 ? -3.577 10.493 0.854 1.00 92.56 167 LEU A O 1
ATOM 1326 N N . SER A 1 168 ? -4.070 8.659 2.058 1.00 95.62 168 SER A N 1
ATOM 1327 C CA . SER A 1 168 ? -5.078 9.293 2.898 1.00 95.62 168 SER A CA 1
ATOM 1328 C C . SER A 1 168 ? -4.457 10.340 3.825 1.00 95.62 168 SER A C 1
ATOM 1330 O O . SER A 1 168 ? -3.241 10.384 4.052 1.00 95.62 168 SER A O 1
ATOM 1332 N N . LYS A 1 169 ? -5.310 11.153 4.456 1.00 94.75 169 LYS A N 1
ATOM 1333 C CA . LYS A 1 169 ? -4.884 11.869 5.663 1.00 94.75 169 LYS A CA 1
ATOM 1334 C C . LYS A 1 169 ? -4.635 10.852 6.777 1.00 94.75 169 LYS A C 1
ATOM 1336 O O . LYS A 1 169 ? -5.162 9.736 6.732 1.00 94.75 169 LYS A O 1
ATOM 1341 N N . VAL A 1 170 ? -3.856 11.250 7.778 1.00 94.69 170 VAL A N 1
ATOM 1342 C CA . VAL A 1 170 ? -3.622 10.409 8.954 1.00 94.69 170 VAL A CA 1
ATOM 1343 C C . VAL A 1 170 ? -4.944 10.098 9.660 1.00 94.69 170 VAL A C 1
ATOM 1345 O O . VAL A 1 170 ? -5.773 10.984 9.863 1.00 94.69 170 VAL A O 1
ATOM 1348 N N . LEU A 1 171 ? -5.138 8.832 10.008 1.00 93.94 171 LEU A N 1
ATOM 1349 C CA . LEU A 1 171 ? -6.151 8.371 10.947 1.00 93.94 171 LEU A CA 1
ATOM 1350 C C . LEU A 1 171 ? -5.480 8.235 12.307 1.00 93.94 171 LEU A C 1
ATOM 1352 O O . LEU A 1 171 ? -4.586 7.404 12.473 1.00 93.94 171 LEU A O 1
ATOM 1356 N N . GLU A 1 172 ? -5.887 9.059 13.263 1.00 93.12 172 GLU A N 1
ATOM 1357 C CA . GLU A 1 172 ? -5.371 9.000 14.627 1.00 93.12 172 GLU A CA 1
ATOM 1358 C C . GLU A 1 172 ? -6.371 8.252 15.501 1.00 93.12 172 GLU A C 1
ATOM 1360 O O . GLU A 1 172 ? -7.466 8.730 15.789 1.00 93.12 172 GLU A O 1
ATOM 1365 N N . VAL A 1 173 ? -5.985 7.044 15.889 1.00 91.62 173 VAL A N 1
ATOM 1366 C CA . VAL A 1 173 ? -6.789 6.130 16.693 1.00 91.62 173 VAL A CA 1
ATOM 1367 C C . VAL A 1 173 ? -6.220 6.092 18.099 1.00 91.62 173 VAL A C 1
ATOM 1369 O O . VAL A 1 173 ? -5.019 5.895 18.284 1.00 91.62 173 VAL A O 1
ATOM 1372 N N . ASP A 1 174 ? -7.087 6.222 19.091 1.00 89.62 174 ASP A N 1
ATOM 1373 C CA . ASP A 1 174 ? -6.701 6.135 20.495 1.00 89.62 174 ASP A CA 1
ATOM 1374 C C . ASP A 1 174 ? -6.305 4.692 20.859 1.00 89.62 174 ASP A C 1
ATOM 1376 O O . ASP A 1 174 ? -7.050 3.737 20.628 1.00 89.62 174 ASP A O 1
ATOM 1380 N N . ARG A 1 175 ? -5.104 4.520 21.422 1.00 88.25 175 ARG A N 1
ATOM 1381 C CA . ARG A 1 175 ? -4.546 3.211 21.797 1.00 88.25 175 ARG A CA 1
ATOM 1382 C C . ARG A 1 175 ? -5.275 2.573 22.981 1.00 88.25 175 ARG A C 1
ATOM 1384 O O . ARG A 1 175 ? -5.156 1.364 23.175 1.00 88.25 175 ARG A O 1
ATOM 1391 N N . SER A 1 176 ? -6.014 3.351 23.770 1.00 87.06 176 SER A N 1
ATOM 1392 C CA . SER A 1 176 ? -6.843 2.830 24.862 1.00 87.06 176 SER A CA 1
ATOM 1393 C C . SER A 1 176 ? -8.043 2.020 24.362 1.00 87.06 176 SER A C 1
ATOM 1395 O O . SER A 1 176 ? -8.574 1.199 25.111 1.00 87.06 176 SER A O 1
ATOM 1397 N N . GLN A 1 177 ? -8.437 2.188 23.095 1.00 87.62 177 GLN A N 1
ATOM 1398 C CA . GLN A 1 177 ? -9.553 1.461 22.500 1.00 87.62 177 GLN A CA 1
ATOM 1399 C C . GLN A 1 177 ? -9.202 -0.021 22.333 1.00 87.62 177 GLN A C 1
ATOM 1401 O O . GLN A 1 177 ? -8.213 -0.394 21.697 1.00 87.62 177 GLN A O 1
ATOM 1406 N N . SER A 1 178 ? -10.017 -0.893 22.928 1.00 79.56 178 SER A N 1
ATOM 1407 C CA . SER A 1 178 ? -9.773 -2.337 22.943 1.00 79.56 178 SER A CA 1
ATOM 1408 C C . SER A 1 178 ? -10.203 -3.044 21.662 1.00 79.56 178 SER A C 1
ATOM 1410 O O . SER A 1 178 ? -9.616 -4.077 21.336 1.00 79.56 178 SER A O 1
ATOM 1412 N N . GLU A 1 179 ? -11.189 -2.485 20.962 1.00 87.31 179 GLU A N 1
ATOM 1413 C CA . GLU A 1 179 ? -11.841 -3.049 19.781 1.00 87.31 179 GLU A CA 1
ATOM 1414 C C . GLU A 1 179 ? -11.890 -1.984 18.690 1.00 87.31 179 GLU A C 1
ATOM 1416 O O . GLU A 1 179 ? -12.832 -1.201 18.611 1.00 87.31 179 GLU A O 1
ATOM 1421 N N . VAL A 1 180 ? -10.838 -1.926 17.880 1.00 89.38 180 VAL A N 1
ATOM 1422 C CA . VAL A 1 180 ? -10.747 -0.997 16.755 1.00 89.38 180 VAL A CA 1
ATOM 1423 C C . VAL A 1 180 ? -10.801 -1.788 15.465 1.00 89.38 180 VAL A C 1
ATOM 1425 O O . VAL A 1 180 ? -9.999 -2.698 15.257 1.00 89.38 180 VAL A O 1
ATOM 1428 N N . GLU A 1 181 ? -11.670 -1.357 14.564 1.00 92.56 181 GLU A N 1
ATOM 1429 C CA . GLU A 1 181 ? -11.673 -1.806 13.182 1.00 92.56 181 GLU A CA 1
ATOM 1430 C C . GLU A 1 181 ? -11.416 -0.630 12.253 1.00 92.56 181 GLU A C 1
ATOM 1432 O O . GLU A 1 181 ? -12.073 0.406 12.343 1.00 92.56 181 GLU A O 1
ATOM 1437 N N . ILE A 1 182 ? -10.473 -0.808 11.332 1.00 94.25 182 ILE A N 1
ATOM 1438 C CA . ILE A 1 182 ? -10.279 0.106 10.211 1.00 94.25 182 ILE A CA 1
ATOM 1439 C C . ILE A 1 182 ? -10.795 -0.615 8.976 1.00 94.25 182 ILE A C 1
ATOM 1441 O O . ILE A 1 182 ? -10.345 -1.719 8.667 1.00 94.25 182 ILE A O 1
ATOM 1445 N N . ARG A 1 183 ? -11.762 -0.010 8.298 1.00 95.75 183 ARG A N 1
ATOM 1446 C CA . ARG A 1 183 ? -12.459 -0.581 7.151 1.00 95.75 183 ARG A CA 1
ATOM 1447 C C . ARG A 1 183 ? -12.223 0.296 5.933 1.00 95.75 183 ARG A C 1
ATOM 1449 O O . ARG A 1 183 ? -12.250 1.523 6.020 1.00 95.75 183 ARG A O 1
ATOM 1456 N N . VAL A 1 184 ? -12.011 -0.344 4.796 1.00 96.94 184 VAL A N 1
ATOM 1457 C CA . VAL A 1 184 ? -11.798 0.303 3.505 1.00 96.94 184 VAL A CA 1
ATOM 1458 C C . VAL A 1 184 ? -12.995 -0.011 2.625 1.00 96.94 184 VAL A C 1
ATOM 1460 O O . VAL A 1 184 ? -13.279 -1.180 2.387 1.00 96.94 184 VAL A O 1
ATOM 1463 N N . LYS A 1 185 ? -13.695 1.020 2.154 1.00 95.69 185 LYS A N 1
ATOM 1464 C CA . LYS A 1 185 ? -14.797 0.900 1.195 1.00 95.69 185 LYS A CA 1
ATOM 1465 C C . LYS A 1 185 ? -14.273 1.203 -0.195 1.00 95.69 185 LYS A C 1
ATOM 1467 O O . LYS A 1 185 ? -13.922 2.354 -0.465 1.00 95.69 185 LYS A O 1
ATOM 1472 N N . ASP A 1 186 ? -14.168 0.189 -1.039 1.00 92.88 186 ASP A N 1
ATOM 1473 C CA . ASP A 1 186 ? -13.647 0.374 -2.389 1.00 92.88 186 ASP A CA 1
ATOM 1474 C C . ASP A 1 186 ? -14.693 0.965 -3.347 1.00 92.88 186 ASP A C 1
ATOM 1476 O O . ASP A 1 186 ? -15.846 1.218 -2.986 1.00 92.88 186 ASP A O 1
ATOM 1480 N N . SER A 1 187 ? -14.277 1.226 -4.585 1.00 88.69 187 SER A N 1
ATOM 1481 C CA . SER A 1 187 ? -15.145 1.807 -5.609 1.00 88.69 187 SER A CA 1
ATOM 1482 C C . SER A 1 187 ? -16.240 0.864 -6.113 1.00 88.69 187 SER A C 1
ATOM 1484 O O . SER A 1 187 ? -17.182 1.340 -6.746 1.00 88.69 187 SER A O 1
ATOM 1486 N N . ALA A 1 188 ? -16.124 -0.444 -5.864 1.00 89.75 188 ALA A N 1
ATOM 1487 C CA . ALA A 1 188 ? -17.170 -1.420 -6.163 1.00 89.75 188 ALA A CA 1
ATOM 1488 C C . ALA A 1 188 ? -18.241 -1.471 -5.056 1.00 89.75 188 ALA A C 1
ATOM 1490 O O . ALA A 1 188 ? -19.334 -1.990 -5.279 1.00 89.75 188 ALA A O 1
ATOM 1491 N N . GLY A 1 189 ? -17.960 -0.870 -3.896 1.00 88.81 189 GLY A N 1
ATOM 1492 C CA . GLY A 1 189 ? -18.830 -0.873 -2.723 1.00 88.81 189 GLY A CA 1
ATOM 1493 C C . GLY A 1 189 ? -18.494 -1.981 -1.726 1.00 88.81 189 GLY A C 1
ATOM 1494 O O . GLY A 1 189 ? -19.165 -2.081 -0.695 1.00 88.81 189 GLY A O 1
ATOM 1495 N N . ASP A 1 190 ? -17.451 -2.773 -1.989 1.00 93.62 190 ASP A N 1
ATOM 1496 C CA . ASP A 1 190 ? -17.001 -3.813 -1.075 1.00 93.62 190 ASP A CA 1
ATOM 1497 C C . ASP A 1 190 ? -16.290 -3.189 0.129 1.00 93.62 190 ASP A C 1
ATOM 1499 O O . ASP A 1 190 ? -15.630 -2.148 0.044 1.00 93.62 190 ASP A O 1
ATOM 1503 N N . THR A 1 191 ? -16.451 -3.829 1.288 1.00 95.25 191 THR A N 1
ATOM 1504 C CA . THR A 1 191 ? -15.839 -3.389 2.544 1.00 95.25 191 THR A CA 1
ATOM 1505 C C . THR A 1 191 ? -14.766 -4.377 2.980 1.00 95.25 191 THR A C 1
ATOM 1507 O O . THR A 1 191 ? -15.050 -5.544 3.237 1.00 95.25 191 THR A O 1
ATOM 1510 N N . HIS A 1 192 ? -13.540 -3.882 3.130 1.00 95.25 192 HIS A N 1
ATOM 1511 C CA . HIS A 1 192 ? -12.364 -4.662 3.504 1.00 95.25 192 HIS A CA 1
ATOM 1512 C C . HIS A 1 192 ? -11.866 -4.232 4.883 1.00 95.25 192 HIS A C 1
ATOM 1514 O O . HIS A 1 192 ? -11.413 -3.100 5.057 1.00 95.25 192 HIS A O 1
ATOM 1520 N N . THR A 1 193 ? -11.912 -5.124 5.871 1.00 94.56 193 THR A N 1
ATOM 1521 C CA . THR A 1 193 ? -11.348 -4.852 7.204 1.00 94.56 193 THR A CA 1
ATOM 1522 C C . THR A 1 193 ? -9.832 -5.038 7.190 1.00 94.56 193 THR A C 1
ATOM 1524 O O . THR A 1 193 ? -9.320 -6.066 6.745 1.00 94.56 193 THR A O 1
ATOM 1527 N N . CYS A 1 194 ? -9.100 -4.041 7.681 1.00 92.38 194 CYS A N 1
ATOM 1528 C CA . CYS A 1 194 ? -7.644 -4.036 7.705 1.00 92.38 194 CYS A CA 1
ATOM 1529 C C . CYS A 1 194 ? -7.089 -4.857 8.859 1.00 92.38 194 CYS A C 1
ATOM 1531 O O . CYS A 1 194 ? -7.343 -4.568 10.028 1.00 92.38 194 CYS A O 1
ATOM 1533 N N . ASN A 1 195 ? -6.248 -5.837 8.528 1.00 84.81 195 ASN A N 1
ATOM 1534 C CA . ASN A 1 195 ? -5.468 -6.542 9.532 1.00 84.81 195 ASN A CA 1
ATOM 1535 C C . ASN A 1 195 ? -4.237 -5.711 9.919 1.00 84.81 195 ASN A C 1
ATOM 1537 O O . ASN A 1 195 ? -3.284 -5.581 9.147 1.00 84.81 195 ASN A O 1
ATOM 1541 N N . VAL A 1 196 ? -4.265 -5.166 11.131 1.00 76.50 196 VAL A N 1
ATOM 1542 C CA . VAL A 1 196 ? -3.169 -4.422 11.752 1.00 76.50 196 VAL A CA 1
ATOM 1543 C C . VAL A 1 196 ? -2.678 -5.233 12.945 1.00 76.50 196 VAL A C 1
ATOM 1545 O O . VAL A 1 196 ? -3.324 -5.256 13.988 1.00 76.50 196 VAL A O 1
ATOM 1548 N N . GLY A 1 197 ? -1.567 -5.957 12.755 1.00 61.59 197 GLY A N 1
ATOM 1549 C CA . GLY A 1 197 ? -1.050 -7.041 13.611 1.00 61.59 197 GLY A CA 1
ATOM 1550 C C . GLY A 1 197 ? -0.585 -6.658 15.026 1.00 61.59 197 GLY A C 1
ATOM 1551 O O . GLY A 1 197 ? 0.469 -7.112 15.467 1.00 61.59 197 GLY A O 1
ATOM 1552 N N . GLY A 1 198 ? -1.355 -5.827 15.728 1.00 61.94 198 GLY A N 1
ATOM 1553 C CA . GLY A 1 198 ? -1.154 -5.406 17.107 1.00 61.94 198 GLY A CA 1
ATOM 1554 C C . GLY A 1 198 ? -1.205 -3.889 17.279 1.00 61.94 198 GLY A C 1
ATOM 1555 O O . GLY A 1 198 ? -0.177 -3.277 17.532 1.00 61.94 198 GLY A O 1
ATOM 1556 N N . ILE A 1 199 ? -2.401 -3.285 17.250 1.00 64.56 199 ILE A N 1
ATOM 1557 C CA . ILE A 1 199 ? -2.639 -1.864 17.618 1.00 64.56 199 ILE A CA 1
ATOM 1558 C C . ILE A 1 199 ? -2.100 -1.530 19.027 1.00 64.56 199 ILE A C 1
ATOM 1560 O O . ILE A 1 199 ? -1.836 -0.376 19.358 1.00 64.56 199 ILE A O 1
ATOM 1564 N N . LYS A 1 200 ? -1.919 -2.545 19.876 1.00 65.44 200 LYS A N 1
ATOM 1565 C CA . LYS A 1 200 ? -1.452 -2.401 21.259 1.00 65.44 200 LYS A CA 1
ATOM 1566 C C . LYS A 1 200 ? 0.073 -2.430 21.408 1.00 65.44 200 LYS A C 1
ATOM 1568 O O . LYS A 1 200 ? 0.543 -2.200 22.516 1.00 65.44 200 LYS A O 1
ATOM 1573 N N . ASP A 1 201 ? 0.838 -2.705 20.348 1.00 69.25 201 ASP A N 1
ATOM 1574 C CA . ASP A 1 201 ? 2.305 -2.695 20.398 1.00 69.25 201 ASP A CA 1
ATOM 1575 C C . ASP A 1 201 ? 2.829 -1.247 20.300 1.00 69.25 201 ASP A C 1
ATOM 1577 O O . ASP A 1 201 ? 2.794 -0.651 19.221 1.00 69.25 201 ASP A O 1
ATOM 1581 N N . PRO A 1 202 ? 3.343 -0.653 21.395 1.00 66.12 202 PRO A N 1
ATOM 1582 C CA . PRO A 1 202 ? 3.824 0.725 21.380 1.00 66.12 202 PRO A CA 1
ATOM 1583 C C . PRO A 1 202 ? 5.058 0.918 20.489 1.00 66.12 202 PRO A C 1
ATOM 1585 O O . PRO A 1 202 ? 5.347 2.054 20.118 1.00 66.12 202 PRO A O 1
ATOM 1588 N N . SER A 1 203 ? 5.775 -0.156 20.131 1.00 67.88 203 SER A N 1
ATOM 1589 C CA . SER A 1 203 ? 6.903 -0.099 19.193 1.00 67.88 203 SER A CA 1
ATOM 1590 C C . SER A 1 203 ? 6.462 -0.000 17.726 1.00 67.88 203 SER A C 1
ATOM 1592 O O . SER A 1 203 ? 7.279 0.309 16.860 1.00 67.88 203 SER A O 1
ATOM 1594 N N . LYS A 1 204 ? 5.167 -0.210 17.447 1.00 72.06 204 LYS A N 1
ATOM 1595 C CA . LYS A 1 204 ? 4.547 -0.133 16.119 1.00 72.06 204 LYS A CA 1
ATOM 1596 C C . LYS A 1 204 ? 3.316 0.768 16.176 1.00 72.06 204 LYS A C 1
ATOM 1598 O O . LYS A 1 204 ? 2.178 0.310 16.133 1.00 72.06 204 LYS A O 1
ATOM 1603 N N . SER A 1 205 ? 3.544 2.073 16.285 1.00 85.31 205 SER A N 1
ATOM 1604 C CA . SER A 1 205 ? 2.466 3.062 16.411 1.00 85.31 205 SER A CA 1
ATOM 1605 C C . SER A 1 205 ? 2.119 3.782 15.108 1.00 85.31 205 SER A C 1
ATOM 1607 O O . SER A 1 205 ? 1.195 4.591 15.103 1.00 85.31 205 SER A O 1
ATOM 1609 N N . VAL A 1 206 ? 2.865 3.547 14.024 1.00 90.06 206 VAL A N 1
ATOM 1610 C CA . VAL A 1 206 ? 2.623 4.160 12.711 1.00 90.06 206 VAL A CA 1
ATOM 1611 C C . VAL A 1 206 ? 2.553 3.074 11.648 1.00 90.06 206 VAL A C 1
ATOM 1613 O O . VAL A 1 206 ? 3.458 2.248 11.531 1.00 90.06 206 VAL A O 1
ATOM 1616 N N . TRP A 1 207 ? 1.473 3.088 10.874 1.00 90.69 207 TRP A N 1
ATOM 1617 C CA . TRP A 1 207 ? 1.153 2.031 9.925 1.00 90.69 207 TRP A CA 1
ATOM 1618 C C . TRP A 1 207 ? 0.766 2.597 8.567 1.00 90.69 207 TRP A C 1
ATOM 1620 O O . TRP A 1 207 ? 0.073 3.611 8.468 1.00 90.69 207 TRP A O 1
ATOM 1630 N N . LEU A 1 208 ? 1.169 1.883 7.527 1.00 91.69 208 LEU A N 1
ATOM 1631 C CA . LEU A 1 208 ? 0.634 1.994 6.185 1.00 91.69 208 LEU A CA 1
ATOM 1632 C C . LEU A 1 208 ? -0.359 0.854 5.944 1.00 91.69 208 LEU A C 1
ATOM 1634 O O . LEU A 1 208 ? -0.035 -0.302 6.181 1.00 91.69 208 LEU A O 1
ATOM 1638 N N . LEU A 1 209 ? -1.547 1.169 5.455 1.00 93.62 209 LEU A N 1
ATOM 1639 C CA . LEU A 1 209 ? -2.605 0.233 5.097 1.00 93.62 209 LEU A CA 1
ATOM 1640 C C . LEU A 1 209 ? -2.737 0.193 3.577 1.00 93.62 209 LEU A C 1
ATOM 1642 O O . LEU A 1 209 ? -2.721 1.248 2.946 1.00 93.62 209 LEU A O 1
ATOM 1646 N N . ALA A 1 210 ? -2.903 -0.989 2.996 1.00 92.12 210 ALA A N 1
ATOM 1647 C CA . ALA A 1 210 ? -3.099 -1.154 1.557 1.00 92.12 210 ALA A CA 1
ATOM 1648 C C . ALA A 1 210 ? -4.095 -2.279 1.262 1.00 92.12 210 ALA A C 1
ATOM 1650 O O . ALA A 1 210 ? -4.151 -3.261 2.007 1.00 92.12 210 ALA A O 1
ATOM 1651 N N . LEU A 1 211 ? -4.841 -2.150 0.161 1.00 91.31 211 LEU A N 1
ATOM 1652 C CA . LEU A 1 211 ? -5.553 -3.275 -0.444 1.00 91.31 211 LEU A CA 1
ATOM 1653 C C . LEU A 1 211 ? -4.579 -4.060 -1.325 1.00 91.31 211 LEU A C 1
ATOM 1655 O O . LEU A 1 211 ? -3.946 -3.491 -2.215 1.00 91.31 211 LEU A O 1
ATOM 1659 N N . VAL A 1 212 ? -4.461 -5.359 -1.065 1.00 86.44 212 VAL A N 1
ATOM 1660 C CA . VAL A 1 212 ? -3.587 -6.279 -1.800 1.00 86.44 212 VAL A CA 1
ATOM 1661 C C . VAL A 1 212 ? -4.385 -7.480 -2.287 1.00 86.44 212 VAL A C 1
ATOM 1663 O O . VAL A 1 212 ? -5.206 -8.027 -1.550 1.00 86.44 212 VAL A O 1
ATOM 1666 N N . GLN A 1 213 ? -4.142 -7.897 -3.525 1.00 84.94 213 GLN A N 1
ATOM 1667 C CA . GLN A 1 213 ? -4.679 -9.145 -4.066 1.00 84.94 213 GLN A CA 1
ATOM 1668 C C . GLN A 1 213 ? -3.790 -10.307 -3.642 1.00 84.94 213 GLN A C 1
ATOM 1670 O O . GLN A 1 213 ? -2.572 -10.150 -3.655 1.00 84.94 213 GLN A O 1
ATOM 1675 N N . LYS A 1 214 ? -4.375 -11.449 -3.272 1.00 80.56 214 LYS A N 1
ATOM 1676 C CA . LYS A 1 214 ? -3.674 -12.684 -2.883 1.00 80.56 214 LYS A CA 1
ATOM 1677 C C . LYS A 1 214 ? -4.407 -13.912 -3.406 1.00 80.56 214 LYS A C 1
ATOM 1679 O O . LYS A 1 214 ? -5.625 -13.879 -3.560 1.00 80.56 214 LYS A O 1
ATOM 1684 N N . LEU A 1 215 ? -3.675 -15.001 -3.644 1.00 81.12 215 LEU A N 1
ATOM 1685 C CA . LEU A 1 215 ? -4.279 -16.300 -3.932 1.00 81.12 215 LEU A CA 1
ATOM 1686 C C . LEU A 1 215 ? -4.515 -17.058 -2.621 1.00 81.12 215 LEU A C 1
ATOM 1688 O O . LEU A 1 215 ? -3.570 -17.334 -1.886 1.00 81.12 215 LEU A O 1
ATOM 1692 N N . GLU A 1 216 ? -5.761 -17.431 -2.351 1.00 79.94 216 GLU A N 1
ATOM 1693 C CA . GLU A 1 216 ? -6.155 -18.204 -1.176 1.00 79.94 216 GLU A CA 1
ATOM 1694 C C . GLU A 1 216 ? -7.125 -19.307 -1.572 1.00 79.94 216 GLU A C 1
ATOM 1696 O O . GLU A 1 216 ? -8.160 -19.048 -2.176 1.00 79.94 216 GLU A O 1
ATOM 1701 N N . SER A 1 217 ? -6.806 -20.558 -1.226 1.00 82.31 217 SER A N 1
ATOM 1702 C CA . SER A 1 217 ? -7.650 -21.717 -1.565 1.00 82.31 217 SER A CA 1
ATOM 1703 C C . SER A 1 217 ? -8.069 -21.752 -3.047 1.00 82.31 217 SER A C 1
ATOM 1705 O O . SER A 1 217 ? -9.214 -22.064 -3.364 1.00 82.31 217 SER A O 1
ATOM 1707 N N . LEU A 1 218 ? -7.134 -21.423 -3.951 1.00 80.25 218 LEU A N 1
ATOM 1708 C CA . LEU A 1 218 ? -7.341 -21.326 -5.408 1.00 80.25 218 LEU A CA 1
ATOM 1709 C C . LEU A 1 218 ? -8.277 -20.192 -5.868 1.00 80.25 218 LEU A C 1
ATOM 1711 O O . LEU A 1 218 ? -8.696 -20.177 -7.024 1.00 80.25 218 LEU A O 1
ATOM 1715 N N . GLN A 1 219 ? -8.590 -19.231 -5.000 1.00 83.69 219 GLN A N 1
ATOM 1716 C CA . GLN A 1 219 ? -9.361 -18.036 -5.335 1.00 83.69 219 GLN A CA 1
ATOM 1717 C C . GLN A 1 219 ? -8.519 -16.778 -5.130 1.00 83.69 219 GLN A C 1
ATOM 1719 O O . GLN A 1 219 ? -7.802 -16.649 -4.138 1.00 83.69 219 GLN A O 1
ATOM 1724 N N . THR A 1 220 ? -8.604 -15.837 -6.067 1.00 85.19 220 THR A N 1
ATOM 1725 C CA . THR A 1 220 ? -8.007 -14.511 -5.897 1.00 85.19 220 THR A CA 1
ATOM 1726 C C . THR A 1 220 ? -8.907 -13.679 -4.991 1.00 85.19 220 THR A C 1
ATOM 1728 O O . THR A 1 220 ? -10.082 -13.478 -5.294 1.00 85.19 220 THR A O 1
ATOM 1731 N N . VAL A 1 221 ? -8.359 -13.194 -3.880 1.00 86.75 221 VAL A N 1
ATOM 1732 C CA . VAL A 1 221 ? -9.067 -12.371 -2.895 1.00 86.75 221 VAL A CA 1
ATOM 1733 C C . VAL A 1 221 ? -8.347 -11.045 -2.685 1.00 86.75 221 VAL A C 1
ATOM 1735 O O . VAL A 1 221 ? -7.117 -10.987 -2.686 1.00 86.75 221 VAL A O 1
ATOM 1738 N N . THR A 1 222 ? -9.111 -9.978 -2.463 1.00 88.44 222 THR A N 1
ATOM 1739 C CA . THR A 1 222 ? -8.579 -8.678 -2.035 1.00 88.44 222 THR A CA 1
ATOM 1740 C C . THR A 1 222 ? -8.621 -8.601 -0.512 1.00 88.44 222 THR A C 1
ATOM 1742 O O . THR A 1 222 ? -9.642 -8.904 0.102 1.00 88.44 222 THR A O 1
ATOM 1745 N N . ARG A 1 223 ? -7.515 -8.195 0.117 1.00 88.38 223 ARG A N 1
ATOM 1746 C CA . ARG A 1 223 ? -7.425 -7.995 1.570 1.00 88.38 223 ARG A CA 1
ATOM 1747 C C . ARG A 1 223 ? -6.850 -6.630 1.901 1.00 88.38 223 ARG A C 1
ATOM 1749 O O . ARG A 1 223 ? -5.907 -6.189 1.251 1.00 88.38 223 ARG A O 1
ATOM 1756 N N . CYS A 1 224 ? -7.342 -6.010 2.973 1.00 92.19 224 CYS A N 1
ATOM 1757 C CA . CYS A 1 224 ? -6.647 -4.875 3.571 1.00 92.19 224 CYS A CA 1
ATOM 1758 C C . CYS A 1 224 ? -5.585 -5.354 4.576 1.00 92.19 224 CYS A C 1
ATOM 1760 O O . CYS A 1 224 ? -5.888 -6.083 5.526 1.00 92.19 224 CYS A O 1
ATOM 1762 N N . GLN A 1 225 ? -4.337 -4.922 4.391 1.00 89.00 225 GLN A N 1
ATOM 1763 C CA . GLN A 1 225 ? -3.199 -5.304 5.229 1.00 89.00 225 GLN A CA 1
ATOM 1764 C C . GLN A 1 225 ? -2.430 -4.079 5.735 1.00 89.00 225 GLN A C 1
ATOM 1766 O O . GLN A 1 225 ? -2.246 -3.106 5.004 1.00 89.00 225 GLN A O 1
ATOM 1771 N N . GLY A 1 226 ? -1.976 -4.143 6.991 1.00 88.31 226 GLY A N 1
ATOM 1772 C CA . GLY A 1 226 ? -1.110 -3.144 7.608 1.00 88.31 226 GLY A CA 1
ATOM 1773 C C . GLY A 1 226 ? 0.380 -3.497 7.557 1.00 88.31 226 GLY A C 1
ATOM 1774 O O . GLY A 1 226 ? 0.776 -4.638 7.799 1.00 88.31 226 GLY A O 1
ATOM 1775 N N . TYR A 1 227 ? 1.204 -2.479 7.319 1.00 85.38 227 TYR A N 1
ATOM 1776 C CA . TYR A 1 227 ? 2.663 -2.517 7.269 1.00 85.38 227 TYR A CA 1
ATOM 1777 C C . TYR A 1 227 ? 3.234 -1.442 8.211 1.00 85.38 227 TYR A C 1
ATOM 1779 O O . TYR A 1 227 ? 2.804 -0.292 8.129 1.00 85.38 227 TYR A O 1
ATOM 1787 N N . PRO A 1 228 ? 4.175 -1.762 9.114 1.00 84.31 228 PRO A N 1
ATOM 1788 C CA . PRO A 1 228 ? 4.781 -0.762 9.997 1.00 84.31 228 PRO A CA 1
ATOM 1789 C C . PRO A 1 228 ? 5.704 0.202 9.220 1.00 84.31 228 PRO A C 1
ATOM 1791 O O . PRO A 1 228 ? 6.413 -0.231 8.307 1.00 84.31 228 PRO A O 1
ATOM 1794 N N . LEU A 1 229 ? 5.702 1.493 9.590 1.00 81.56 229 LEU A N 1
ATOM 1795 C CA . LEU A 1 229 ? 6.454 2.587 8.931 1.00 81.56 229 LEU A CA 1
ATOM 1796 C C . LEU A 1 229 ? 7.686 3.097 9.698 1.00 81.56 229 LEU A C 1
ATOM 1798 O O . LEU A 1 229 ? 7.694 3.010 10.942 1.00 81.56 229 LEU A O 1
#

pLDDT: mean 73.9, std 17.13, range [40.59, 97.19]

Secondary structure (DSSP, 8-state):
--EEEEEEEEEE-SS-TT-TT-PPEEEEEEEEETTTEEEEEEEEE-TT--EEEEEE-GGGSTT-S-EEEEEEE-SBTTB-SEEEEEEEP-GGG---EEEEEEEETTSS-TTTSEEEEEEEPP-----TTEEEEEEEE-SSS-EEEEEEETTEE-TTT-EEEE-TTEEPPPEEEETT-SSEEEEEE-TTS-EEEEE-TTTT-TT--EEEEEEEEEEETTEEEEEEEEEE-